Protein 3RM3 (pdb70)

Nearest PDB structures (foldseek):
  3rm3-assembly1_A  TM=1.004E+00  e=4.604E-57  Bacillus sp. H-257
  3rli-assembly1_A  TM=1.001E+00  e=4.626E-55  Bacillus sp. H-257
  4ke7-assembly1_A  TM=1.003E+00  e=3.614E-54  Bacillus sp. H-257
  4ke6-assembly1_A  TM=9.942E-01  e=9.817E-53  Bacillus sp. H-257
  4kea-assembly3_C  TM=9.946E-01  e=2.660E-52  Bacillus sp. H-257

CATH classification: 3.40.50.1820

Radius of gyration: 16.46 Å; Cα contacts (8 Å, |Δi|>4): 582; chains: 1; bounding box: 36×50×44 Å

Secondary structure (DSSP, 8-state):
---SSPPPTT---EEE--SSEEEEEE--TT--GGGTHHHHHHHHHTT-EEEEPPPTT-SS-HHHHHT--HHHHHHHHHHHHHHHHTT-SEEEEEEETHHHHHHHHHHHH-TT--EEEEES--S--HHHHHHS----SEEEPPPP--S-TTPPP---SEEEHHHHHHHHHHHHHHHHTGGG--S-EEEEEETT-SSS-TTHHHHHHHHS--SSEEEEEESS--S-GGGSTTHHHHHHHHHHHHHHH-

InterPro domains:
  IPR012354 Esterase/lipase [PIRSF01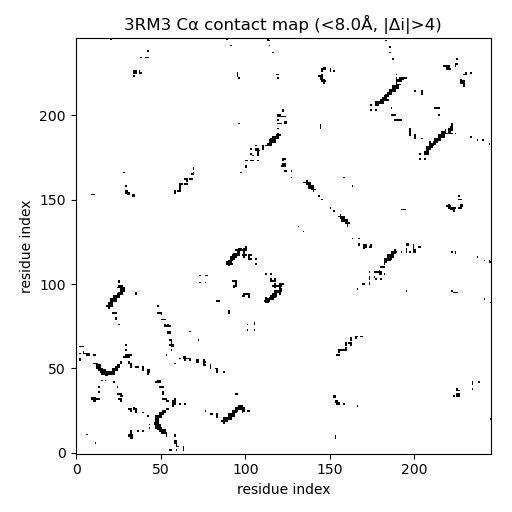7388] (7-248)
  IPR022742 Alpha/beta hydrolase domain-containing protein 17C-like [PF12146] (23-229)
  IPR029058 Alpha/Beta hydrolase fold [G3DSA:3.40.50.1820] (1-250)
  IPR029058 Alpha/Beta hydrolase fold [SSF53474] (18-248)
  IPR051044 Monoacylglycerol and Diacylglycerol Lipase [PTHR11614] (23-231)

Organism: Bacillus sp. (strain H-257) (NCBI:txid129908)

Sequence (246 aa):
MSEQYPVLSGAEPFYAENGPVGVLLVHGFTGTPHSSMRPLAEAYAKAGYTVCLPRLKGHGTHYEDMERRTTFHDWVASVEEEGYGWLKQRCQTIFVTGLSMGGTLTLYLAEHHPDICCGIVPINAAVDIPAIAAGMTGLPRYLDSIGSDLKNPDVKELLAYEKTPTASLLQLARLMAQTKAKLDRIVCPALIFVSDEDHVVPPGNADIIFQGISSTEEKEIVRLRNSYHVATLDYDQPMIIERSLEFFAKHA

B-factor: mean 15.84, std 8.85, range [5.53, 98.54]

Foldseek 3Di:
DAFPFDAAVQQAWDWDAFDQEEEEEEEDDQFGLNLCVVLQVLVVVVGHTYTYFGQFQHRGAQVRVLVDFVVSRLVRRVVSVVVSVVRHPAYEYEYAACSLLSSLVVLLVDVRHQEYEYALYALDDPVLVVVPPVDDQKAQDDPDQWLDPVDDGDGYRIHGNSHSVRSNVSSPVSLVRQQSHAHAYEYEFECAAPGHHRCRSVSNQVRYNYPHYDYDYDDFTYRSRCRYPCVVVSSVVVVVVSVVRD

Solvent-accessible surface area: 10745 Å² total; per-residue (Å²): 212,90,48,132,82,106,62,70,106,26,0,80,54,48,106,20,119,80,25,85,28,0,0,0,0,0,0,7,35,14,7,1,0,56,2,0,47,41,0,0,86,29,0,18,188,55,38,28,3,0,0,0,8,52,0,52,0,0,0,6,45,35,58,3,0,30,124,8,54,7,120,32,0,20,40,13,2,57,121,3,6,26,52,0,108,152,105,13,167,27,7,0,0,0,0,6,15,2,0,0,0,2,0,0,26,2,7,8,66,38,122,83,5,28,0,0,0,0,0,4,4,2,3,50,24,82,72,21,69,76,64,75,125,123,207,56,161,57,67,116,35,162,58,56,20,20,68,28,116,125,39,104,36,51,38,9,141,74,16,0,25,48,1,29,79,27,10,32,120,0,8,60,72,0,84,83,54,7,92,133,1,95,13,22,1,5,2,1,3,0,62,82,12,119,72,4,59,39,42,5,4,58,53,1,51,133,26,6,56,5,133,89,64,89,41,18,88,0,164,62,2,50,12,11,0,0,16,5,104,17,43,90,55,0,26,110,103,0,44,110,14,0,69,154,36,67

Structure (mmCIF, N/CA/C/O backbone):
data_3RM3
#
_entry.id   3RM3
#
_cell.length_a   38.150
_cell.length_b   71.210
_cell.length_c   43.660
_cell.angle_alpha   90.00
_cell.angle_beta   111.70
_cell.angle_gamma   90.00
#
_symmetry.space_group_name_H-M   'P 1 21 1'
#
loop_
_entity.id
_entity.type
_entity.pdbx_description
1 polymer 'Thermostable monoacylglycerol lipase'
2 non-polymer (4R)-2-METHYLPENTANE-2,4-DIOL
3 water water
#
loop_
_atom_site.group_PDB
_atom_site.id
_atom_site.type_symbol
_atom_site.label_atom_id
_atom_site.label_alt_id
_atom_site.label_comp_id
_atom_site.label_asym_id
_atom_site.label_entity_id
_atom_site.label_seq_id
_atom_site.pdbx_PDB_ins_code
_atom_site.Cartn_x
_atom_site.Cartn_y
_atom_site.Cartn_z
_atom_site.occupancy
_atom_site.B_iso_or_equiv
_atom_site.auth_seq_id
_atom_site.auth_comp_id
_atom_site.auth_asym_id
_atom_site.auth_atom_id
_atom_site.pdbx_PDB_model_num
ATOM 1 N N . MET A 1 21 ? -7.349 1.598 -8.790 1.00 34.25 1 MET A N 1
ATOM 2 C CA . MET A 1 21 ? -7.076 1.633 -7.358 1.00 37.38 1 MET A CA 1
ATOM 3 C C . MET A 1 21 ? -5.858 0.779 -7.017 1.00 35.95 1 MET A C 1
ATOM 4 O O . MET A 1 21 ? -5.145 1.052 -6.058 1.00 32.03 1 MET A O 1
ATOM 9 N N . SER A 1 22 ? -5.616 -0.254 -7.816 1.00 34.12 2 SER A N 1
ATOM 10 C CA . SER A 1 22 ? -4.489 -1.136 -7.574 1.00 32.43 2 SER A CA 1
ATOM 11 C C . SER A 1 22 ? -3.220 -0.593 -8.218 1.00 27.82 2 SER A C 1
ATOM 12 O O . SER A 1 22 ? -3.261 0.279 -9.082 1.00 26.98 2 SER A O 1
ATOM 15 N N . GLU A 1 23 ? -2.088 -1.118 -7.785 1.00 24.44 3 GLU A N 1
ATOM 16 C CA . GLU A 1 23 ? -0.814 -0.747 -8.371 1.00 21.17 3 GLU A CA 1
ATOM 17 C C . GLU A 1 23 ? -0.770 -1.154 -9.834 1.00 20.33 3 GLU A C 1
ATOM 18 O O . GLU A 1 23 ? -1.305 -2.198 -10.219 1.00 22.90 3 GLU A O 1
ATOM 24 N N . GLN A 1 24 ? -0.122 -0.327 -10.642 1.00 18.71 4 GLN A N 1
ATOM 25 C CA . GLN A 1 24 ? 0.006 -0.607 -12.061 1.00 18.91 4 GLN A CA 1
ATOM 26 C C . GLN A 1 24 ? 1.343 -1.258 -12.410 1.00 20.08 4 GLN A C 1
ATOM 27 O O . GLN A 1 24 ? 1.464 -1.899 -13.446 1.00 22.69 4 GLN A O 1
ATOM 33 N N . TYR A 1 25 ? 2.338 -1.109 -11.545 1.00 19.09 5 TYR A N 1
ATOM 34 C CA . TYR A 1 25 ? 3.656 -1.679 -11.813 1.00 17.68 5 TYR A CA 1
ATOM 35 C C . TYR A 1 25 ? 3.896 -2.939 -10.988 1.00 17.45 5 TYR A C 1
ATOM 36 O O . TYR A 1 25 ? 3.319 -3.095 -9.919 1.00 17.61 5 TYR A O 1
ATOM 45 N N . PRO A 1 26 ? 4.765 -3.834 -11.481 1.00 17.35 6 PRO A N 1
ATOM 46 C CA . PRO A 1 26 ? 5.078 -5.073 -10.761 1.00 17.23 6 PRO A CA 1
ATOM 47 C C . PRO A 1 26 ? 5.970 -4.837 -9.547 1.00 16.37 6 PRO A C 1
ATOM 48 O O . PRO A 1 26 ? 6.675 -3.832 -9.460 1.00 15.35 6 PRO A O 1
ATOM 52 N N . VAL A 1 27 ? 5.929 -5.771 -8.609 1.00 16.40 7 VAL A N 1
ATOM 53 C CA . VAL A 1 27 ? 6.806 -5.718 -7.452 1.00 15.44 7 VAL A CA 1
ATOM 54 C C . VAL A 1 27 ? 8.264 -5.930 -7.856 1.00 15.30 7 VAL A C 1
ATOM 55 O O . VAL A 1 27 ? 8.598 -6.894 -8.546 1.00 18.34 7 VAL A O 1
ATOM 59 N N . LEU A 1 28 ? 9.118 -5.013 -7.423 1.00 13.06 8 LEU A N 1
ATOM 60 C CA . LEU A 1 28 ? 10.551 -5.067 -7.681 1.00 14.54 8 LEU A CA 1
ATOM 61 C C . LEU A 1 28 ? 11.193 -6.269 -7.011 1.00 14.73 8 LEU A C 1
ATOM 62 O O . LEU A 1 28 ? 10.780 -6.679 -5.922 1.00 14.32 8 LEU A O 1
ATOM 67 N N . SER A 1 29 ? 12.224 -6.812 -7.644 1.00 17.60 9 SER A N 1
ATOM 68 C CA . SER A 1 29 ? 13.007 -7.858 -7.016 1.00 19.69 9 SER A CA 1
ATOM 69 C C . SER A 1 29 ? 13.587 -7.346 -5.700 1.00 18.61 9 SER A C 1
ATOM 70 O O . SER A 1 29 ? 14.200 -6.284 -5.655 1.00 19.86 9 SER A O 1
ATOM 73 N N . GLY A 1 30 ? 13.375 -8.102 -4.628 1.00 17.51 10 GLY A N 1
ATOM 74 C CA . GLY A 1 30 ? 13.852 -7.714 -3.312 1.00 17.58 10 GLY A CA 1
ATOM 75 C C . GLY A 1 30 ? 12.825 -6.998 -2.452 1.00 14.93 10 GLY A C 1
ATOM 76 O O . GLY A 1 30 ? 13.062 -6.788 -1.260 1.00 15.38 10 GLY A O 1
ATOM 77 N N . ALA A 1 31 ? 11.683 -6.639 -3.037 1.00 13.16 11 ALA A N 1
ATOM 78 C CA . ALA A 1 31 ? 10.659 -5.871 -2.334 1.00 12.03 11 ALA A CA 1
ATOM 79 C C . ALA A 1 31 ? 9.471 -6.721 -1.878 1.00 13.13 11 ALA A C 1
ATOM 80 O O . ALA A 1 31 ? 8.456 -6.192 -1.433 1.00 13.53 11 ALA A O 1
ATOM 82 N N . GLU A 1 32 ? 9.599 -8.037 -1.979 1.00 14.37 12 GLU A N 1
ATOM 83 C CA . GLU A 1 32 ? 8.503 -8.919 -1.622 1.00 15.38 12 GLU A CA 1
ATOM 84 C C . GLU A 1 32 ? 8.262 -8.899 -0.113 1.00 14.89 12 GLU A C 1
ATOM 85 O O . GLU A 1 32 ? 9.212 -8.815 0.671 1.00 15.70 12 GLU A O 1
ATOM 91 N N . PRO A 1 33 ? 6.990 -8.974 0.311 1.00 15.00 13 PRO A N 1
ATOM 92 C CA . PRO A 1 33 ? 6.738 -9.102 1.752 1.00 14.45 13 PRO A CA 1
ATOM 93 C C . PRO A 1 33 ? 7.234 -10.437 2.303 1.00 14.35 13 PRO A C 1
ATOM 94 O O . PRO A 1 33 ? 7.509 -11.355 1.534 1.00 16.47 13 PRO A O 1
ATOM 98 N N . PHE A 1 34 ? 7.325 -10.542 3.625 1.00 12.22 14 PHE A N 1
ATOM 99 C CA . PHE A 1 34 ? 7.815 -11.742 4.281 1.00 12.42 14 PHE A CA 1
ATOM 100 C C . PHE A 1 34 ? 6.859 -12.086 5.414 1.00 11.45 14 PHE A C 1
ATOM 101 O O . PHE A 1 34 ? 6.510 -11.220 6.225 1.00 12.90 14 PHE A O 1
ATOM 109 N N . TYR A 1 35 ? 6.447 -13.349 5.457 1.00 12.44 15 TYR A N 1
ATOM 110 C CA . TYR A 1 35 ? 5.578 -13.864 6.503 1.00 12.61 15 TYR A CA 1
ATOM 111 C C . TYR A 1 35 ? 6.213 -15.148 7.016 1.00 13.28 15 TYR A C 1
ATOM 112 O O . TYR A 1 35 ? 6.727 -15.952 6.218 1.00 16.64 15 TYR A O 1
ATOM 121 N N . ALA A 1 36 ? 6.154 -15.366 8.329 1.00 11.87 16 ALA A N 1
ATOM 122 C CA . ALA A 1 36 ? 6.587 -16.635 8.912 1.00 12.81 16 ALA A CA 1
ATOM 123 C C . ALA A 1 36 ? 5.668 -16.989 10.065 1.00 11.99 16 ALA A C 1
ATOM 124 O O . ALA A 1 36 ? 5.483 -16.196 10.985 1.00 12.95 16 ALA A O 1
ATOM 126 N N . GLU A 1 37 ? 5.097 -18.183 10.021 1.00 13.41 17 GLU A N 1
ATOM 127 C CA . GLU A 1 37 ? 4.272 -18.675 11.111 1.00 14.58 17 GLU A CA 1
ATOM 128 C C . GLU A 1 37 ? 5.094 -19.568 12.033 1.00 15.11 17 GLU A C 1
ATOM 129 O O . GLU A 1 37 ? 5.537 -20.648 11.650 1.00 18.24 17 GLU A O 1
ATOM 135 N N . ASN A 1 38 ? 5.291 -19.110 13.259 1.00 12.70 18 ASN A N 1
ATOM 136 C CA . ASN A 1 38 ? 6.047 -19.848 14.249 1.00 12.81 18 ASN A CA 1
ATOM 137 C C . ASN A 1 38 ? 5.238 -19.916 15.538 1.00 13.49 18 ASN A C 1
ATOM 138 O O . ASN A 1 38 ? 4.145 -20.471 15.535 1.00 15.15 18 ASN A O 1
ATOM 143 N N . GLY A 1 39 ? 5.743 -19.333 16.620 1.00 12.39 19 GLY A N 1
ATOM 144 C CA . GLY A 1 39 ? 5.069 -19.412 17.904 1.00 12.48 19 GLY A CA 1
ATOM 145 C C . GLY A 1 39 ? 3.980 -18.366 18.115 1.00 11.51 19 GLY A C 1
ATOM 146 O O . GLY A 1 39 ? 3.647 -17.567 17.221 1.00 11.86 19 GLY A O 1
ATOM 147 N N . PRO A 1 40 ? 3.425 -18.332 19.330 1.00 11.86 20 PRO A N 1
ATOM 148 C CA . PRO A 1 40 ? 2.258 -17.485 19.610 1.00 11.25 20 PRO A CA 1
ATOM 149 C C . PRO A 1 40 ? 2.591 -16.022 19.875 1.00 11.27 20 PRO A C 1
ATOM 150 O O . PRO A 1 40 ? 1.681 -15.242 20.154 1.00 12.70 20 PRO A O 1
ATOM 154 N N . VAL A 1 41 ? 3.868 -15.657 19.811 1.00 10.41 21 VAL A N 1
ATOM 155 C CA . VAL A 1 41 ? 4.264 -14.251 19.939 1.00 9.44 21 VAL A CA 1
ATOM 156 C C . VAL A 1 41 ? 4.664 -13.752 18.567 1.00 9.03 21 VAL A C 1
ATOM 157 O O . VAL A 1 41 ? 5.488 -14.367 17.887 1.00 10.99 21 VAL A O 1
ATOM 161 N N . GLY A 1 42 ? 4.042 -12.656 18.152 1.00 9.44 22 GLY A N 1
ATOM 162 C CA . GLY A 1 42 ? 4.243 -12.144 16.814 1.00 9.62 22 GLY A CA 1
ATOM 163 C C . GLY A 1 42 ? 4.905 -10.784 16.788 1.00 7.87 22 GLY A C 1
ATOM 164 O O . GLY A 1 42 ? 4.790 -10.003 17.734 1.00 9.39 22 GLY A O 1
ATOM 165 N N . VAL A 1 43 ? 5.596 -10.517 15.687 1.00 8.27 23 VAL A N 1
ATOM 166 C CA . VAL A 1 43 ? 6.217 -9.219 15.462 1.00 7.06 23 VAL A CA 1
ATOM 167 C C . VAL A 1 43 ? 5.806 -8.707 14.081 1.00 6.96 23 VAL A C 1
ATOM 168 O O . VAL A 1 43 ? 5.969 -9.398 13.073 1.00 7.88 23 VAL A O 1
ATOM 172 N N . LEU A 1 44 ? 5.274 -7.490 14.058 1.00 6.96 24 LEU A N 1
ATOM 173 C CA . LEU A 1 44 ? 4.967 -6.760 12.821 1.00 7.02 24 LEU A CA 1
ATOM 174 C C . LEU A 1 44 ? 6.099 -5.789 12.540 1.00 6.77 24 LEU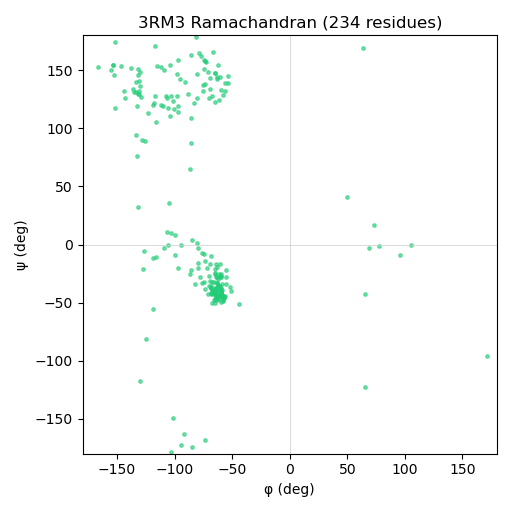 A C 1
ATOM 175 O O . LEU A 1 44 ? 6.469 -5.007 13.430 1.00 7.35 24 LEU A O 1
ATOM 180 N N . LEU A 1 45 ? 6.657 -5.835 11.331 1.00 6.40 25 LEU A N 1
ATOM 181 C CA . LEU A 1 45 ? 7.777 -4.972 10.959 1.00 6.79 25 LEU A CA 1
ATOM 182 C C . LEU A 1 45 ? 7.345 -4.055 9.829 1.00 6.37 25 LEU A C 1
ATOM 183 O O . LEU A 1 45 ? 6.836 -4.529 8.806 1.00 7.95 25 LEU A O 1
ATOM 188 N N . VAL A 1 46 ? 7.562 -2.758 10.012 1.00 6.34 26 VAL A N 1
ATOM 189 C CA . VAL A 1 46 ? 7.079 -1.774 9.062 1.00 7.27 26 VAL A CA 1
ATOM 190 C C . VAL A 1 46 ? 8.235 -1.005 8.431 1.00 6.05 26 VAL A C 1
ATOM 191 O O . VAL A 1 46 ? 9.015 -0.366 9.128 1.00 6.55 26 VAL A O 1
ATOM 195 N N . HIS A 1 47 ? 8.329 -1.051 7.106 1.00 6.55 27 HIS A N 1
ATOM 196 C CA . HIS A 1 47 ? 9.367 -0.302 6.392 1.00 6.76 27 HIS A CA 1
ATOM 197 C C . HIS A 1 47 ? 8.970 1.161 6.202 1.00 7.10 27 HIS A C 1
ATOM 198 O O . HIS A 1 47 ? 7.885 1.582 6.607 1.00 8.35 27 HIS A O 1
ATOM 205 N N . GLY A 1 48 ? 9.869 1.925 5.592 1.00 8.21 28 GLY A N 1
ATOM 206 C CA . GLY A 1 48 ? 9.696 3.363 5.489 1.00 9.20 28 GLY A CA 1
ATOM 207 C C . GLY A 1 48 ? 9.238 3.895 4.133 1.00 8.12 28 GLY A C 1
ATOM 208 O O . GLY A 1 48 ? 8.976 3.137 3.180 1.00 8.55 28 GLY A O 1
ATOM 209 N N . PHE A 1 49 ? 9.125 5.221 4.077 1.00 8.29 29 PHE A N 1
ATOM 210 C CA . PHE A 1 49 ? 8.567 5.988 2.965 1.00 8.37 29 PHE A CA 1
ATOM 211 C C . PHE A 1 49 ? 9.514 5.933 1.778 1.00 8.27 29 PHE A C 1
ATOM 212 O O . PHE A 1 49 ? 10.696 6.284 1.910 1.00 9.24 29 PHE A O 1
ATOM 220 N N . THR A 1 50 ? 8.971 5.523 0.635 1.00 8.08 30 THR A N 1
ATOM 221 C CA . THR A 1 50 ? 9.697 5.196 -0.603 1.00 8.66 30 THR A CA 1
ATOM 222 C C . THR A 1 50 ? 10.555 3.938 -0.523 1.00 8.50 30 THR A C 1
ATOM 223 O O . THR A 1 50 ? 11.151 3.569 -1.529 1.00 9.04 30 THR A O 1
ATOM 227 N N . GLY A 1 51 ? 10.617 3.305 0.653 1.00 8.22 31 GLY A N 1
ATOM 228 C CA . GLY A 1 51 ? 11.401 2.095 0.847 1.00 8.39 31 GLY A CA 1
ATOM 229 C C . GLY A 1 51 ? 10.583 0.853 0.597 1.00 7.59 31 GLY A C 1
ATOM 230 O O . GLY A 1 51 ? 9.498 0.906 0.012 1.00 8.64 31 GLY A O 1
ATOM 231 N N . THR A 1 52 ? 11.099 -0.270 1.076 1.00 7.80 32 THR A N 1
ATOM 232 C CA . THR A 1 52 ? 10.502 -1.564 0.793 1.00 8.03 32 THR A CA 1
ATOM 233 C C . THR A 1 52 ? 10.812 -2.518 1.945 1.00 7.53 32 THR A C 1
ATOM 234 O O . THR A 1 52 ? 11.609 -2.194 2.817 1.00 7.46 32 THR A O 1
ATOM 238 N N . PRO A 1 53 ? 10.232 -3.728 1.908 1.00 8.07 33 PRO A N 1
ATOM 239 C CA . PRO A 1 53 ? 10.573 -4.710 2.942 1.00 7.64 33 PRO A CA 1
ATOM 240 C C . PRO A 1 53 ? 12.064 -5.008 3.066 1.00 8.24 33 PRO A C 1
ATOM 241 O O . PRO A 1 53 ? 12.498 -5.467 4.120 1.00 8.82 33 PRO A O 1
ATOM 245 N N . HIS A 1 54 ? 12.836 -4.752 2.018 1.00 8.20 34 HIS A N 1
ATOM 246 C CA . HIS A 1 54 ? 14.266 -4.983 2.072 1.00 9.36 34 HIS A CA 1
ATOM 247 C C . HIS A 1 54 ? 14.918 -4.357 3.315 1.00 9.20 34 HIS A C 1
ATOM 248 O O . HIS A 1 54 ? 15.822 -4.945 3.920 1.00 9.98 34 HIS A O 1
ATOM 255 N N A SER A 1 55 ? 14.482 -3.166 3.699 0.50 8.67 35 SER A N 1
ATOM 256 N N B SER A 1 55 ? 14.456 -3.158 3.670 0.50 8.47 35 SER A N 1
ATOM 257 C CA A SER A 1 55 ? 15.132 -2.500 4.819 0.50 9.48 35 SER A CA 1
ATOM 258 C CA B SER A 1 55 ? 14.986 -2.428 4.817 0.50 8.87 35 SER A CA 1
ATOM 259 C C A SER A 1 55 ? 14.849 -3.142 6.177 0.50 7.74 35 SER A C 1
ATOM 260 C C B SER A 1 55 ? 14.894 -3.215 6.118 0.50 7.54 35 SER A C 1
ATOM 261 O O A SER A 1 55 ? 15.552 -2.849 7.139 0.50 8.52 35 SER A O 1
ATOM 262 O O B SER A 1 55 ? 15.774 -3.110 6.968 0.50 8.21 35 SER A O 1
ATOM 267 N N . MET A 1 56 ? 13.822 -3.986 6.258 1.00 7.87 36 MET A N 1
ATOM 268 C CA . MET A 1 56 ? 13.494 -4.668 7.508 1.00 7.96 36 MET A CA 1
ATOM 269 C C . MET A 1 56 ? 13.770 -6.169 7.456 1.00 7.61 36 MET A C 1
ATOM 270 O O . MET A 1 56 ? 13.663 -6.853 8.477 1.00 8.41 36 MET A O 1
ATOM 275 N N . ARG A 1 57 ? 14.130 -6.688 6.286 1.00 8.22 37 ARG A N 1
ATOM 276 C CA . ARG A 1 57 ? 14.212 -8.122 6.102 1.00 9.46 37 ARG A CA 1
ATOM 277 C C . ARG A 1 57 ? 15.211 -8.800 7.043 1.00 8.91 37 ARG A C 1
ATOM 278 O O . ARG A 1 57 ? 14.924 -9.876 7.551 1.00 9.32 37 ARG A O 1
ATOM 286 N N . PRO A 1 58 ? 16.401 -8.209 7.277 1.00 9.61 38 PRO A N 1
ATOM 287 C CA . PRO A 1 58 ? 17.322 -8.917 8.183 1.00 10.56 38 PRO A CA 1
ATOM 288 C C . PRO A 1 58 ? 16.765 -9.067 9.601 1.00 8.71 38 PRO A C 1
ATOM 289 O O . PRO A 1 58 ? 17.001 -10.078 10.266 1.00 9.66 38 PRO A O 1
ATOM 293 N N . LEU A 1 59 ? 16.023 -8.066 10.061 1.00 8.42 39 LEU A N 1
ATOM 294 C CA . LEU A 1 59 ? 15.367 -8.168 11.361 1.00 8.30 39 LEU A CA 1
ATOM 295 C C . LEU A 1 59 ? 14.301 -9.249 11.335 1.00 7.84 39 LEU A C 1
ATOM 296 O O . LEU A 1 59 ? 14.228 -10.074 12.237 1.00 8.07 39 LEU A O 1
ATOM 301 N N . ALA A 1 60 ? 13.462 -9.220 10.301 1.00 7.86 40 ALA A N 1
ATOM 302 C CA . ALA A 1 60 ? 12.384 -10.186 10.186 1.00 8.75 40 ALA A CA 1
ATOM 303 C C . ALA A 1 60 ? 12.915 -11.615 10.202 1.00 8.09 40 ALA A C 1
ATOM 304 O O . ALA A 1 60 ? 12.369 -12.496 10.870 1.00 9.08 40 ALA A O 1
ATOM 306 N N . GLU A 1 61 ? 13.978 -11.858 9.438 1.00 8.79 41 GLU A N 1
ATOM 307 C CA . GLU A 1 61 ? 14.549 -13.196 9.367 1.00 9.48 41 GLU A CA 1
ATOM 308 C C . GLU A 1 61 ? 15.147 -13.617 10.701 1.00 8.96 41 GLU A C 1
ATOM 309 O O . GLU A 1 61 ? 15.014 -14.768 11.118 1.00 9.83 41 GLU A O 1
ATOM 315 N N . ALA A 1 62 ? 15.795 -12.689 11.394 1.00 8.63 42 ALA A N 1
ATOM 316 C CA . ALA A 1 62 ? 16.370 -13.006 12.698 1.00 8.81 42 ALA A CA 1
ATOM 317 C C . ALA A 1 62 ? 15.269 -13.332 13.708 1.00 8.42 42 ALA A C 1
ATOM 318 O O . ALA A 1 62 ? 15.397 -14.267 14.502 1.00 9.21 42 ALA A O 1
ATOM 320 N N . TYR A 1 63 ? 14.175 -12.565 13.687 1.00 8.35 43 TYR A N 1
ATOM 321 C CA . TYR A 1 63 ? 13.108 -12.808 14.649 1.00 8.01 43 TYR A CA 1
ATOM 322 C C . TYR A 1 63 ? 12.407 -14.139 14.365 1.00 7.88 43 TYR A C 1
ATOM 323 O O . TYR A 1 63 ? 12.071 -14.864 15.295 1.00 8.74 43 TYR A O 1
ATOM 332 N N . ALA A 1 64 ? 12.226 -14.474 13.087 1.00 8.01 44 ALA A N 1
ATOM 333 C CA . ALA A 1 64 ? 11.644 -15.764 12.731 1.00 8.87 44 ALA A CA 1
ATOM 334 C C . ALA A 1 64 ? 12.535 -16.917 13.192 1.00 9.28 44 ALA A C 1
ATOM 335 O O . ALA A 1 64 ? 12.059 -17.916 13.729 1.00 10.07 44 ALA A O 1
ATOM 337 N N . LYS A 1 65 ? 13.838 -16.772 12.983 1.00 9.12 45 LYS A N 1
ATOM 338 C CA . LYS A 1 65 ? 14.783 -17.800 13.403 1.00 10.57 45 LYS A CA 1
ATOM 339 C C . LYS A 1 65 ? 14.789 -17.983 14.921 1.00 10.02 45 LYS A C 1
ATOM 340 O O . LYS A 1 65 ? 15.103 -19.069 15.413 1.00 11.01 45 LYS A O 1
ATOM 346 N N . ALA A 1 66 ? 14.453 -16.915 15.647 1.00 9.33 46 ALA A N 1
ATOM 347 C CA . ALA A 1 66 ? 14.340 -16.940 17.097 1.00 9.08 46 ALA A CA 1
ATOM 348 C C . ALA A 1 66 ? 13.014 -17.533 17.588 1.00 9.45 46 ALA A C 1
ATOM 349 O O . ALA A 1 66 ? 12.820 -17.673 18.797 1.00 11.16 46 ALA A O 1
ATOM 351 N N . GLY A 1 67 ? 12.116 -17.892 16.669 1.00 9.27 47 GLY A N 1
ATOM 352 C CA . GLY A 1 67 ? 10.866 -18.548 17.043 1.00 9.52 47 GLY A CA 1
ATOM 353 C C . GLY A 1 67 ? 9.620 -17.679 16.981 1.00 9.38 47 GLY A C 1
ATOM 354 O O . GLY A 1 67 ? 8.524 -18.165 17.289 1.00 10.14 47 GLY A O 1
ATOM 355 N N . TYR A 1 68 ? 9.770 -16.407 16.608 1.00 8.93 48 TYR A N 1
ATOM 356 C CA . TYR A 1 68 ? 8.620 -15.508 16.534 1.00 9.20 48 TYR A CA 1
ATOM 357 C C . TYR A 1 68 ? 7.849 -15.701 15.244 1.00 8.69 48 TYR A C 1
ATOM 358 O O . TYR A 1 68 ? 8.426 -15.973 14.195 1.00 9.91 48 TYR A O 1
ATOM 367 N N . THR A 1 69 ? 6.536 -15.526 15.321 1.00 9.30 49 THR A N 1
ATOM 368 C CA . THR A 1 69 ? 5.742 -15.347 14.118 1.00 9.38 49 THR A CA 1
ATOM 369 C C . THR A 1 69 ? 6.003 -13.923 13.630 1.00 8.77 49 THR A C 1
ATOM 370 O O . THR A 1 69 ? 6.088 -12.992 14.433 1.00 10.30 49 THR A O 1
ATOM 374 N N . VAL A 1 70 ? 6.172 -13.752 12.324 1.00 9.41 50 VAL A N 1
ATOM 375 C CA . VAL A 1 70 ? 6.610 -12.469 11.786 1.00 9.53 50 VAL A CA 1
ATOM 376 C C . VAL A 1 70 ? 5.765 -12.061 10.588 1.00 8.05 50 VAL A C 1
ATOM 377 O O . VAL A 1 70 ? 5.420 -12.883 9.738 1.00 9.57 50 VAL A O 1
ATOM 381 N N . CYS A 1 71 ? 5.446 -10.782 10.515 1.00 8.42 51 CYS A N 1
ATOM 382 C CA . CYS A 1 71 ? 4.750 -10.216 9.367 1.00 8.21 51 CYS A CA 1
ATOM 383 C C . CYS A 1 71 ? 5.477 -8.945 8.965 1.00 7.99 51 CYS A C 1
ATOM 384 O O . CYS A 1 71 ? 5.564 -7.996 9.751 1.00 7.80 51 CYS A O 1
ATOM 387 N N . LEU A 1 72 ?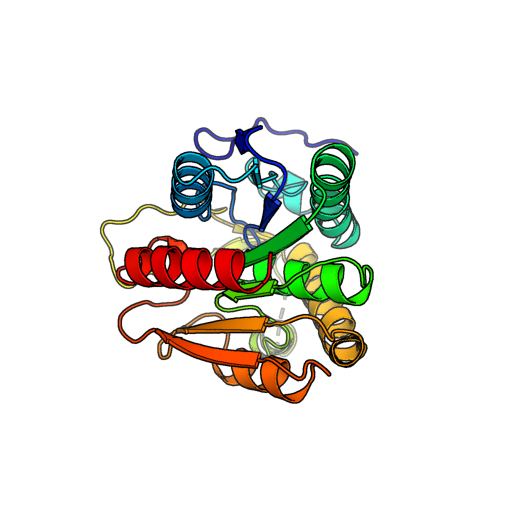 5.973 -8.948 7.732 1.00 8.34 52 LEU A N 1
ATOM 388 C CA . LEU A 1 72 ? 6.676 -7.822 7.152 1.00 8.36 52 LEU A CA 1
ATOM 389 C C . LEU A 1 72 ? 5.974 -7.481 5.844 1.00 8.92 52 LEU A C 1
ATOM 390 O O . LEU A 1 72 ? 6.311 -8.004 4.779 1.00 9.59 52 LEU A O 1
ATOM 395 N N . PRO A 1 73 ? 4.959 -6.617 5.920 1.00 9.21 53 PRO A N 1
ATOM 396 C CA . PRO A 1 73 ? 4.176 -6.314 4.718 1.00 10.73 53 PRO A CA 1
ATOM 397 C C . PRO A 1 73 ? 4.887 -5.358 3.778 1.00 9.28 53 PRO A C 1
ATOM 398 O O . PRO A 1 73 ? 5.818 -4.661 4.161 1.00 9.16 53 PRO A O 1
ATOM 402 N N . ARG A 1 74 ? 4.421 -5.325 2.539 1.00 9.92 54 ARG A N 1
ATOM 403 C CA . ARG A 1 74 ? 4.838 -4.303 1.586 1.00 9.85 54 ARG A CA 1
ATOM 404 C C . ARG A 1 74 ? 3.766 -3.205 1.600 1.00 9.62 54 ARG A C 1
ATOM 405 O O . ARG A 1 74 ? 2.597 -3.478 1.340 1.00 11.78 54 ARG A O 1
ATOM 413 N N . LEU A 1 75 ? 4.138 -1.979 1.956 1.00 9.10 55 LEU A N 1
ATOM 414 C CA . LEU A 1 75 ? 3.157 -0.886 1.990 1.00 9.63 55 LEU A CA 1
ATOM 415 C C . LEU A 1 75 ? 2.591 -0.621 0.602 1.00 9.55 55 LEU A C 1
ATOM 416 O O . LEU A 1 75 ? 3.310 -0.680 -0.397 1.00 9.50 55 LEU A O 1
ATOM 421 N N . LYS A 1 76 ? 1.299 -0.310 0.534 1.00 10.77 56 LYS A N 1
ATOM 422 C CA . LYS A 1 76 ? 0.691 -0.007 -0.752 1.00 11.48 56 LYS A CA 1
ATOM 423 C C . LYS A 1 76 ? 1.476 1.080 -1.465 1.00 11.07 56 LYS A C 1
ATOM 424 O O . LYS A 1 76 ? 1.898 2.065 -0.853 1.00 11.37 56 LYS A O 1
ATOM 430 N N . GLY A 1 77 ? 1.654 0.912 -2.770 1.00 10.43 57 GLY A N 1
ATOM 431 C CA . GLY A 1 77 ? 2.366 1.903 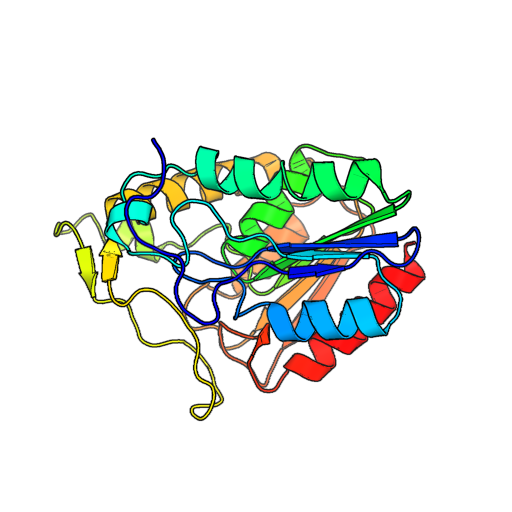-3.546 1.00 11.29 57 GLY A CA 1
ATOM 432 C C . GLY A 1 77 ? 3.875 1.867 -3.418 1.00 9.73 57 GLY A C 1
ATOM 433 O O . GLY A 1 77 ? 4.551 2.670 -4.069 1.00 10.36 57 GLY A O 1
ATOM 434 N N . HIS A 1 78 ? 4.392 0.956 -2.594 1.00 9.18 58 HIS A N 1
ATOM 435 C CA . HIS A 1 78 ? 5.818 0.840 -2.356 1.00 8.52 58 HIS A CA 1
ATOM 436 C C . HIS A 1 78 ? 6.361 -0.431 -2.997 1.00 9.23 58 HIS A C 1
ATOM 437 O O . HIS A 1 78 ? 5.655 -1.427 -3.130 1.00 9.99 58 HIS A O 1
ATOM 444 N N . GLY A 1 79 ? 7.624 -0.401 -3.401 1.00 10.01 59 GLY A N 1
ATOM 445 C CA . GLY A 1 79 ? 8.222 -1.570 -4.015 1.00 10.59 59 GLY A CA 1
ATOM 446 C C . GLY A 1 79 ? 7.747 -1.868 -5.427 1.00 10.03 59 GLY A C 1
ATOM 447 O O . GLY A 1 79 ? 7.946 -2.987 -5.903 1.00 11.60 59 GLY A O 1
ATOM 448 N N . THR A 1 80 ? 7.128 -0.889 -6.086 1.00 11.02 60 THR A N 1
ATOM 449 C CA . THR A 1 80 ? 6.678 -1.038 -7.470 1.00 11.80 60 THR A CA 1
ATOM 450 C C . THR A 1 80 ? 7.275 0.092 -8.299 1.00 11.84 60 THR A C 1
ATOM 451 O O . THR A 1 80 ? 8.305 -0.102 -8.945 1.00 13.05 60 THR A O 1
ATOM 455 N N . HIS A 1 81 ? 6.656 1.269 -8.254 1.00 11.29 61 HIS A N 1
ATOM 456 C CA . HIS A 1 81 ? 7.156 2.442 -8.964 1.00 11.21 61 HIS A CA 1
ATOM 457 C C . HIS A 1 81 ? 6.629 3.678 -8.256 1.00 10.17 61 HIS A C 1
ATOM 458 O O . HIS A 1 81 ? 5.524 3.662 -7.714 1.00 11.11 61 HIS A O 1
ATOM 465 N N . TYR A 1 82 ? 7.385 4.768 -8.306 1.00 10.80 62 TYR A N 1
ATOM 466 C CA . TYR A 1 82 ? 6.921 5.987 -7.664 1.00 11.23 62 TYR A CA 1
ATOM 467 C C . TYR A 1 82 ? 5.592 6.514 -8.208 1.00 10.71 62 TYR A C 1
ATOM 468 O O . TYR A 1 82 ? 4.877 7.205 -7.488 1.00 11.93 62 TYR A O 1
ATOM 477 N N . GLU A 1 83 ? 5.248 6.199 -9.462 1.00 11.86 63 GLU A N 1
ATOM 478 C CA . GLU A 1 83 ? 3.930 6.584 -9.969 1.00 12.98 63 GLU A CA 1
ATOM 479 C C . GLU A 1 83 ? 2.791 5.875 -9.246 1.00 13.36 63 GLU A C 1
ATOM 480 O O . GLU A 1 83 ? 1.706 6.432 -9.110 1.00 14.91 63 GLU A O 1
ATOM 486 N N . ASP A 1 84 ? 3.020 4.641 -8.805 1.00 12.73 64 ASP A N 1
ATOM 487 C CA . ASP A 1 84 ? 2.036 3.965 -7.965 1.00 12.73 64 ASP A CA 1
ATOM 488 C C . ASP A 1 84 ? 1.963 4.651 -6.610 1.00 11.97 64 ASP A C 1
ATOM 489 O O . ASP A 1 84 ? 0.881 4.867 -6.077 1.00 13.85 64 ASP A O 1
ATOM 494 N N . MET A 1 85 ? 3.119 5.010 -6.057 1.00 11.66 65 MET A N 1
ATOM 495 C CA . MET A 1 85 ? 3.148 5.655 -4.752 1.00 11.17 65 MET A CA 1
ATOM 496 C C . MET A 1 85 ? 2.353 6.950 -4.804 1.00 11.40 65 MET A C 1
ATOM 497 O O . MET A 1 85 ? 1.611 7.278 -3.885 1.00 12.91 65 MET A O 1
ATOM 502 N N . GLU A 1 86 ? 2.507 7.688 -5.896 1.00 13.29 66 GLU A N 1
ATOM 503 C CA . GLU A 1 86 ? 1.838 8.976 -6.035 1.00 14.89 66 GLU A CA 1
ATOM 504 C C . GLU A 1 86 ? 0.323 8.858 -5.952 1.00 16.39 66 GLU A C 1
ATOM 505 O O . GLU A 1 86 ? -0.345 9.796 -5.534 1.00 20.60 66 GLU A O 1
ATOM 511 N N . ARG A 1 87 ? -0.201 7.695 -6.340 1.00 17.03 67 ARG A N 1
ATOM 512 C CA A ARG A 1 87 ? -1.640 7.454 -6.339 0.57 18.74 67 ARG A CA 1
ATOM 513 C CA B ARG A 1 87 ? -1.638 7.435 -6.337 0.43 18.75 67 ARG A CA 1
ATOM 514 C C . ARG A 1 87 ? -2.164 7.030 -4.960 1.00 18.63 67 ARG A C 1
ATOM 515 O O . ARG A 1 87 ? -3.364 6.922 -4.762 1.00 21.78 67 ARG A O 1
ATOM 530 N N . THR A 1 88 ? -1.269 6.821 -3.999 1.00 16.26 68 THR A N 1
ATOM 531 C CA . THR A 1 88 ? -1.667 6.385 -2.658 1.00 16.73 68 THR A CA 1
ATOM 532 C C . THR A 1 88 ? -1.768 7.545 -1.674 1.00 17.52 68 THR A C 1
ATOM 533 O O . THR A 1 88 ? -1.191 8.613 -1.888 1.00 19.33 68 THR A O 1
ATOM 537 N N . THR A 1 89 ? -2.524 7.329 -0.604 1.00 15.72 69 THR A N 1
ATOM 538 C CA . THR A 1 89 ? -2.619 8.293 0.489 1.00 14.76 69 THR A CA 1
ATOM 539 C C . THR A 1 89 ? -2.071 7.630 1.736 1.00 13.23 69 THR A C 1
ATOM 540 O O . THR A 1 89 ? -1.838 6.414 1.753 1.00 12.71 69 THR A O 1
ATOM 544 N N . PHE A 1 90 ? -1.904 8.403 2.801 1.00 11.84 70 PHE A N 1
ATOM 545 C CA . PHE A 1 90 ? -1.409 7.781 4.018 1.00 10.78 70 PHE A CA 1
ATOM 546 C C . PHE A 1 90 ? -2.396 6.759 4.569 1.00 10.80 70 PHE A C 1
ATOM 547 O O . PHE A 1 90 ? -1.992 5.825 5.252 1.00 10.92 70 PHE A O 1
ATOM 555 N N . HIS A 1 91 ? -3.679 6.914 4.247 1.00 11.68 71 HIS A N 1
ATOM 556 C CA . HIS A 1 91 ? -4.659 5.918 4.658 1.00 12.09 71 HIS A CA 1
ATOM 557 C C . HIS A 1 91 ? -4.379 4.567 4.029 1.00 10.91 71 HIS A C 1
ATOM 558 O O . HIS A 1 91 ? -4.679 3.541 4.630 1.00 11.33 71 HIS A O 1
ATOM 565 N N . ASP A 1 92 ? -3.845 4.560 2.810 1.00 11.10 72 ASP A N 1
ATOM 566 C CA . ASP A 1 92 ? -3.429 3.302 2.187 1.00 11.26 72 ASP A CA 1
ATOM 567 C C . ASP A 1 92 ? -2.275 2.639 2.934 1.00 10.16 72 ASP A C 1
ATOM 568 O O . ASP A 1 92 ? -2.254 1.414 3.111 1.00 11.39 72 ASP A O 1
ATOM 573 N N . TRP A 1 93 ? -1.300 3.442 3.352 1.00 10.34 73 TRP A N 1
ATOM 574 C CA . TRP A 1 93 ? -0.150 2.899 4.075 1.00 9.20 73 TRP A CA 1
ATOM 575 C C . TRP A 1 93 ? -0.606 2.364 5.440 1.00 9.35 73 TRP A C 1
ATOM 576 O O . TRP A 1 93 ? -0.176 1.290 5.871 1.00 10.15 73 TRP A O 1
ATOM 587 N N . VAL A 1 94 ? -1.493 3.105 6.102 1.00 10.03 74 VAL A N 1
ATOM 588 C CA . VAL A 1 94 ? -2.080 2.635 7.347 1.00 9.79 74 VAL A CA 1
ATOM 589 C C . VAL A 1 94 ? -2.818 1.313 7.118 1.00 9.88 74 VAL A C 1
ATOM 590 O O . VAL A 1 94 ? -2.674 0.386 7.905 1.00 11.02 74 VAL A O 1
ATOM 594 N N . ALA A 1 95 ? -3.596 1.218 6.037 1.00 10.00 75 ALA A N 1
ATOM 595 C CA . ALA A 1 95 ? -4.312 -0.023 5.756 1.00 10.86 75 ALA A CA 1
ATOM 596 C C . ALA A 1 95 ? -3.369 -1.221 5.607 1.00 9.94 75 ALA A C 1
ATOM 597 O O . ALA A 1 95 ? -3.672 -2.318 6.081 1.00 11.33 75 ALA A O 1
ATOM 599 N N . SER A 1 96 ? -2.213 -1.026 4.964 1.00 9.93 76 SER A N 1
ATOM 600 C CA . SER A 1 96 ? -1.256 -2.125 4.845 1.00 10.45 76 SER A CA 1
ATOM 601 C C . SER A 1 96 ? -0.805 -2.622 6.216 1.00 9.72 76 SER A C 1
ATOM 602 O O . SER A 1 96 ? -0.633 -3.831 6.432 1.00 10.88 76 SER A O 1
ATOM 605 N N . VAL A 1 97 ? -0.561 -1.678 7.121 1.00 9.22 77 VAL A N 1
ATOM 606 C CA . VAL A 1 97 ? -0.127 -2.006 8.473 1.00 9.46 77 VAL A CA 1
ATOM 607 C C . VAL A 1 97 ? -1.257 -2.630 9.290 1.00 10.05 77 VAL A C 1
ATOM 608 O O . VAL A 1 97 ? -1.035 -3.618 9.989 1.00 10.37 77 VAL A O 1
ATOM 612 N N . GLU A 1 98 ? -2.467 -2.075 9.178 1.00 10.26 78 GLU A N 1
ATOM 613 C CA . GLU A 1 98 ? -3.623 -2.657 9.855 1.00 11.39 78 GLU A CA 1
ATOM 614 C C . GLU A 1 98 ? -3.864 -4.088 9.371 1.00 11.13 78 GLU A C 1
ATOM 615 O O . GLU A 1 98 ? -4.213 -4.973 10.155 1.00 12.19 78 GLU A O 1
ATOM 621 N N . GLU A 1 99 ? -3.683 -4.317 8.079 1.00 12.12 79 GLU A N 1
ATOM 622 C CA A GLU A 1 99 ? -3.870 -5.650 7.544 0.48 12.24 79 GLU A CA 1
ATOM 623 C CA B GLU A 1 99 ? -3.845 -5.653 7.514 0.52 12.70 79 GLU A CA 1
ATOM 624 C C . GLU A 1 99 ? -2.823 -6.626 8.092 1.00 11.71 79 GLU A C 1
ATOM 625 O O . GLU A 1 99 ? -3.156 -7.758 8.436 1.00 12.76 79 GLU A O 1
ATOM 636 N N . GLY A 1 100 ? -1.569 -6.187 8.199 1.00 10.77 80 GLY A N 1
ATOM 637 C CA . GLY A 1 100 ? -0.550 -7.044 8.779 1.00 11.84 80 GLY A CA 1
ATOM 638 C C . GLY A 1 100 ? -0.803 -7.306 10.257 1.00 10.63 80 GLY A C 1
ATOM 639 O O . GLY A 1 100 ? -0.624 -8.430 10.735 1.00 11.03 80 GLY A O 1
ATOM 640 N N . TYR A 1 101 ? -1.244 -6.274 10.978 1.00 10.83 81 TYR A N 1
ATOM 641 C CA . TYR A 1 101 ? -1.653 -6.434 12.371 1.00 11.42 81 TYR A CA 1
ATOM 642 C C . TYR A 1 101 ? -2.781 -7.480 12.501 1.00 11.03 81 TYR A C 1
ATOM 643 O O . TYR A 1 101 ? -2.742 -8.362 13.368 1.00 11.98 81 TYR A O 1
ATOM 652 N N . GLY A 1 102 ? -3.764 -7.408 11.611 1.00 11.59 82 GLY A N 1
ATOM 653 C CA . GLY A 1 102 ? -4.867 -8.353 11.619 1.00 13.24 82 GLY A CA 1
ATOM 654 C C . GLY A 1 102 ? -4.400 -9.768 11.327 1.00 12.82 82 GLY A C 1
ATOM 655 O O . GLY A 1 102 ? -4.886 -10.734 11.919 1.00 14.60 82 GLY A O 1
ATOM 656 N N . TRP A 1 103 ? -3.450 -9.900 10.408 1.00 13.07 83 TRP A N 1
ATOM 657 C CA . TRP A 1 103 ? -2.857 -11.196 10.109 1.00 12.66 83 TRP A CA 1
ATOM 658 C C . TRP A 1 103 ? -2.251 -11.811 11.375 1.00 12.29 83 TRP A C 1
ATOM 659 O O . TRP A 1 103 ? -2.446 -12.991 11.682 1.00 13.91 83 TRP A O 1
ATOM 670 N N . LEU A 1 104 ? -1.522 -10.996 12.127 1.00 11.15 84 LEU A N 1
ATOM 671 C CA . LEU A 1 104 ? -0.947 -11.476 13.368 1.00 11.70 84 LEU A CA 1
ATOM 672 C C . LEU A 1 104 ? -2.008 -11.765 14.432 1.00 12.10 84 LEU A C 1
ATOM 673 O O . LEU A 1 104 ? -1.881 -12.732 15.188 1.00 13.49 84 LEU A O 1
ATOM 678 N N . LYS A 1 105 ? -3.047 -10.935 14.498 1.00 12.97 85 LYS A N 1
ATOM 679 C CA . LYS A 1 105 ? -4.096 -11.125 15.507 1.00 14.64 85 LYS A CA 1
ATOM 680 C C . LYS A 1 105 ? -4.814 -12.453 15.339 1.00 15.64 85 LYS A C 1
ATOM 681 O O . LYS A 1 105 ? -5.305 -13.024 16.309 1.00 16.69 85 LYS A O 1
ATOM 687 N N . GLN A 1 106 ? -4.885 -12.931 14.105 1.00 15.83 86 GLN A N 1
ATOM 688 C CA . GLN A 1 106 ? -5.526 -14.205 13.820 1.00 17.06 86 GLN A CA 1
ATOM 689 C C . GLN A 1 106 ? -4.647 -15.393 14.220 1.00 17.49 86 GLN A C 1
ATOM 690 O O . GLN A 1 106 ? -5.095 -16.536 14.198 1.00 19.96 86 GLN A O 1
ATOM 696 N N . ARG A 1 107 ? -3.404 -15.114 14.606 1.00 16.22 87 ARG A N 1
ATOM 697 C CA . ARG A 1 107 ? -2.391 -16.149 14.819 1.00 16.57 87 ARG A CA 1
ATOM 698 C C . ARG A 1 107 ? -1.670 -16.106 16.176 1.00 16.11 87 ARG A C 1
ATOM 699 O O . ARG A 1 107 ? -1.086 -17.101 16.605 1.00 19.46 87 ARG A O 1
ATOM 707 N N . CYS A 1 108 ? -1.687 -14.957 16.839 1.00 14.50 88 CYS A N 1
ATOM 708 C CA . CYS A 1 108 ? -0.789 -14.730 17.962 1.00 14.02 88 CYS A CA 1
ATOM 709 C C . CYS A 1 108 ? -1.543 -14.181 19.139 1.00 14.97 88 CYS A C 1
ATOM 710 O O . CYS A 1 108 ? -2.479 -13.405 18.977 1.00 19.19 88 CYS A O 1
ATOM 713 N N . GLN A 1 109 ? -1.106 -14.571 20.328 1.00 14.69 89 GLN A N 1
ATOM 714 C CA . GLN A 1 109 ? -1.657 -14.055 21.568 1.00 17.13 89 GLN A CA 1
ATOM 715 C C . GLN A 1 109 ? -1.000 -12.758 22.025 1.00 16.13 89 GLN A C 1
ATOM 716 O O . GLN A 1 109 ? -1.575 -12.025 22.828 1.00 18.58 89 GLN A O 1
ATOM 722 N N . THR A 1 110 ? 0.216 -12.502 21.550 1.00 13.32 90 THR A N 1
ATOM 723 C CA . THR A 1 110 ? 0.999 -11.341 21.962 1.00 12.49 90 THR A CA 1
ATOM 724 C C . THR A 1 110 ? 1.589 -10.761 20.696 1.00 9.98 90 THR A C 1
ATOM 725 O O . THR A 1 110 ? 2.144 -11.512 19.902 1.00 11.68 90 THR A O 1
ATOM 729 N N . ILE A 1 111 ? 1.511 -9.440 20.518 1.00 9.45 91 ILE A N 1
ATOM 730 C CA . ILE A 1 111 ? 1.999 -8.780 19.298 1.00 9.72 91 ILE A CA 1
ATOM 731 C C . ILE A 1 111 ? 2.862 -7.571 19.632 1.00 8.25 91 ILE A C 1
ATOM 732 O O . ILE A 1 111 ? 2.462 -6.714 20.422 1.00 9.77 91 ILE A O 1
ATOM 737 N N . PHE A 1 112 ? 4.044 -7.524 19.026 1.00 7.60 92 PHE A N 1
ATOM 738 C CA . PHE A 1 112 ? 4.933 -6.375 19.080 1.00 7.70 92 PHE A CA 1
ATOM 739 C C . PHE A 1 112 ? 5.005 -5.739 17.701 1.00 6.95 92 PHE A C 1
ATOM 740 O O . PHE A 1 112 ? 4.832 -6.427 16.687 1.00 7.63 92 PHE A O 1
ATOM 748 N N . VAL A 1 113 ? 5.285 -4.432 17.655 1.00 7.32 93 VAL A N 1
ATOM 749 C CA . VAL A 1 113 ? 5.397 -3.744 16.382 1.00 6.75 93 VAL A CA 1
ATOM 750 C C . VAL A 1 113 ? 6.703 -2.951 16.370 1.00 6.06 93 VAL A C 1
ATOM 751 O O . VAL A 1 113 ? 7.040 -2.277 17.353 1.00 6.97 93 VAL A O 1
ATOM 755 N N . THR A 1 114 ? 7.415 -3.010 15.244 1.00 6.48 94 THR A N 1
ATOM 756 C CA . THR A 1 114 ? 8.672 -2.291 15.082 1.00 6.35 94 THR A CA 1
ATOM 757 C C . THR A 1 114 ? 8.700 -1.684 13.686 1.00 5.70 94 THR A C 1
ATOM 758 O O . THR A 1 114 ? 8.100 -2.226 12.758 1.00 6.68 94 THR A O 1
ATOM 762 N N . GLY A 1 115 ? 9.409 -0.577 13.507 1.00 6.10 95 GLY A N 1
ATOM 763 C CA . GLY A 1 115 ? 9.435 0.040 12.198 1.00 6.44 95 GLY A CA 1
ATOM 764 C C . GLY A 1 115 ? 10.515 1.079 12.092 1.00 5.75 95 GLY A C 1
ATOM 765 O O . GLY A 1 115 ? 10.896 1.696 13.083 1.00 7.10 95 GLY A O 1
ATOM 766 N N . LEU A 1 116 ? 10.985 1.269 10.864 1.00 5.86 96 LEU A N 1
ATOM 767 C CA . LEU A 1 116 ? 12.028 2.228 10.562 1.00 6.35 96 LEU A CA 1
ATOM 768 C C . LEU A 1 116 ? 11.447 3.478 9.929 1.00 6.15 96 LEU A C 1
ATOM 769 O O . LEU A 1 116 ? 10.719 3.390 8.932 1.00 7.42 96 LEU A O 1
ATOM 774 N N . SER A 1 117 ? 11.774 4.643 10.475 1.00 7.37 97 SER A N 1
ATOM 775 C CA . SER A 1 117 ? 11.443 5.908 9.817 1.00 9.40 97 SER A CA 1
ATOM 776 C C . SER A 1 117 ? 9.911 6.105 9.748 1.00 8.84 97 SER A C 1
ATOM 777 O O . SER A 1 117 ? 9.286 6.085 10.794 1.00 9.17 97 SER A O 1
ATOM 780 N N . MET A 1 118 ? 9.306 6.287 8.568 1.00 7.75 98 MET A N 1
ATOM 781 C CA . MET A 1 118 ? 7.838 6.313 8.505 1.00 7.69 98 MET A CA 1
ATOM 782 C C . MET A 1 118 ? 7.245 4.997 9.019 1.00 6.29 98 MET A C 1
ATOM 783 O O . MET A 1 118 ? 6.113 4.965 9.492 1.00 7.42 98 MET A O 1
ATOM 788 N N . GLY A 1 119 ? 8.005 3.911 8.912 1.00 6.77 99 GLY A N 1
ATOM 789 C CA . GLY A 1 119 ? 7.564 2.673 9.526 1.00 7.24 99 GLY A CA 1
ATOM 790 C C . GLY A 1 119 ? 7.458 2.824 11.036 1.00 6.48 99 GLY A C 1
ATOM 791 O O . GLY A 1 119 ? 6.587 2.211 11.663 1.00 7.72 99 GLY A O 1
ATOM 792 N N . GLY A 1 120 ? 8.362 3.605 11.625 1.00 7.10 100 GLY A N 1
ATOM 793 C CA . GLY A 1 120 ? 8.255 3.951 13.034 1.00 7.33 100 GLY A CA 1
ATOM 794 C C . GLY A 1 120 ? 7.059 4.846 13.313 1.00 6.82 100 GLY A C 1
ATOM 795 O O . GLY A 1 120 ? 6.379 4.670 14.323 1.00 7.61 100 GLY A O 1
ATOM 796 N N . THR A 1 121 ? 6.781 5.788 12.414 1.00 7.04 101 THR A N 1
ATOM 797 C CA . THR A 1 121 ? 5.584 6.621 12.538 1.00 7.59 101 THR A CA 1
ATOM 798 C C . THR A 1 121 ? 4.344 5.735 12.544 1.00 7.04 101 THR A C 1
ATOM 799 O O . THR A 1 121 ? 3.447 5.935 13.354 1.00 7.88 101 THR A O 1
ATOM 803 N N . LEU A 1 122 ? 4.296 4.764 11.637 1.00 7.09 102 LEU A N 1
ATOM 804 C CA . LEU A 1 122 ? 3.151 3.876 11.526 1.00 7.03 102 LEU A CA 1
ATOM 805 C C . LEU A 1 122 ? 3.038 2.925 12.727 1.00 7.51 102 LEU A C 1
ATOM 806 O O . LEU A 1 122 ? 1.948 2.525 13.115 1.00 8.68 102 LEU A O 1
ATOM 811 N N . THR A 1 123 ? 4.178 2.555 13.298 1.00 7.29 103 THR A N 1
ATOM 812 C CA . THR A 1 123 ? 4.223 1.781 14.539 1.00 7.85 103 THR A CA 1
ATOM 813 C C . THR A 1 123 ? 3.520 2.556 15.642 1.00 7.70 103 THR A C 1
ATOM 814 O O . THR A 1 123 ? 2.664 2.028 16.370 1.00 8.81 103 THR A O 1
ATOM 818 N N . LEU A 1 124 ? 3.887 3.820 15.780 1.00 7.48 104 LEU A N 1
ATOM 819 C CA . LEU A 1 124 ? 3.253 4.682 16.775 1.00 8.11 104 LEU A CA 1
ATOM 820 C C . LEU A 1 124 ? 1.758 4.836 16.486 1.00 8.07 104 LEU A C 1
ATOM 821 O O . LEU A 1 124 ? 0.930 4.735 17.391 1.00 8.97 104 LEU A O 1
ATOM 826 N N . TYR A 1 125 ? 1.417 5.088 15.222 1.00 8.84 105 TYR A N 1
ATOM 827 C CA . TYR A 1 125 ? 0.026 5.282 14.828 1.00 9.65 105 TYR A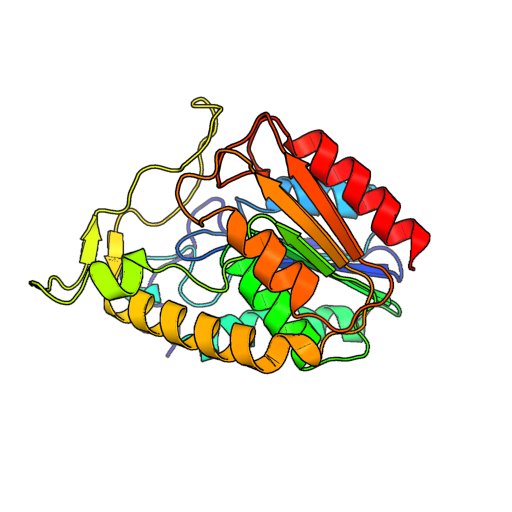 CA 1
ATOM 828 C C . TYR A 1 125 ? -0.809 4.049 15.191 1.00 9.80 105 TYR A C 1
ATOM 829 O O . TYR A 1 125 ? -1.903 4.169 15.752 1.00 10.62 105 TYR A O 1
ATOM 838 N N . LEU A 1 126 ? -0.294 2.862 14.902 1.00 10.04 106 LEU A N 1
ATOM 839 C CA . LEU A 1 126 ? -1.018 1.638 15.210 1.00 10.66 106 LEU A CA 1
ATOM 840 C C . LEU A 1 126 ? -1.210 1.513 16.727 1.00 9.87 106 LEU A C 1
ATOM 841 O O . LEU A 1 126 ? -2.293 1.162 17.202 1.00 11.84 106 LEU A O 1
ATOM 846 N N . ALA A 1 127 ? -0.155 1.785 17.490 1.00 9.68 107 ALA A N 1
ATOM 847 C CA . ALA A 1 127 ? -0.249 1.695 18.947 1.00 10.36 107 ALA A CA 1
ATOM 848 C C . ALA A 1 127 ? -1.228 2.707 19.537 1.00 10.94 107 ALA A C 1
ATOM 849 O O . ALA A 1 127 ? -1.802 2.470 20.581 1.00 13.33 107 ALA A O 1
ATOM 851 N N . GLU A 1 128 ? -1.410 3.832 18.866 1.00 10.17 108 GLU A N 1
ATOM 852 C CA . GLU A 1 128 ? -2.389 4.832 19.281 1.00 10.35 108 GLU A CA 1
ATOM 853 C C . GLU A 1 128 ? -3.820 4.367 19.096 1.00 11.48 108 GLU A C 1
ATOM 854 O O . GLU A 1 128 ? -4.737 4.960 19.660 1.00 14.41 108 GLU A O 1
ATOM 860 N N . HIS A 1 129 ? -4.019 3.322 18.299 1.00 10.49 109 HIS A N 1
ATOM 861 C CA . HIS A 1 129 ? -5.374 2.867 17.993 1.00 11.93 109 HIS A CA 1
ATOM 862 C C . HIS A 1 129 ? -5.670 1.456 18.515 1.00 12.09 109 HIS A C 1
ATOM 863 O O . HIS A 1 129 ? -6.814 1.030 18.517 1.00 14.79 109 HIS A O 1
ATOM 870 N N . HIS A 1 130 ? -4.636 0.750 18.975 1.00 12.32 110 HIS A N 1
ATOM 871 C CA . HIS A 1 130 ? -4.766 -0.631 19.443 1.00 12.90 110 HIS A CA 1
ATOM 872 C C . HIS A 1 130 ? -4.057 -0.859 20.767 1.00 14.16 110 HIS A C 1
ATOM 873 O O . HIS A 1 130 ? -2.867 -1.168 20.803 1.00 13.34 110 HIS A O 1
ATOM 880 N N . PRO A 1 131 ? -4.797 -0.740 21.874 1.00 16.36 111 PRO A N 1
ATOM 881 C CA . PRO A 1 131 ? -4.186 -0.922 23.194 1.00 17.62 111 PRO A CA 1
ATOM 882 C C . PRO A 1 131 ? -3.660 -2.327 23.446 1.00 15.69 111 PRO A C 1
ATOM 883 O O . PRO A 1 131 ? -2.879 -2.517 24.378 1.00 17.74 111 PRO A O 1
ATOM 887 N N . ASP A 1 132 ? -4.085 -3.302 22.650 1.00 15.68 112 ASP A N 1
ATOM 888 C CA . ASP A 1 132 ? -3.651 -4.671 22.889 1.00 16.43 112 ASP A CA 1
ATOM 889 C C . ASP A 1 132 ? -2.196 -4.932 22.504 1.00 15.58 112 ASP A C 1
ATOM 890 O O . ASP A 1 132 ? -1.639 -5.944 22.906 1.00 16.57 112 ASP A O 1
ATOM 895 N N . ILE A 1 133 ? -1.573 -4.023 21.753 1.00 13.02 113 ILE A N 1
ATOM 896 C CA . ILE A 1 133 ? -0.173 -4.187 21.367 1.00 11.81 113 ILE A CA 1
ATOM 897 C C . ILE A 1 133 ? 0.709 -4.231 22.619 1.00 11.37 113 ILE A C 1
ATOM 898 O O . ILE A 1 133 ? 0.577 -3.394 23.515 1.00 13.47 113 ILE A O 1
ATOM 903 N N A CYS A 1 134 ? 1.600 -5.220 22.661 0.43 10.76 114 CYS A N 1
ATOM 904 N N B CYS A 1 134 ? 1.612 -5.207 22.694 0.57 11.14 114 CYS A N 1
ATOM 905 C CA A CYS A 1 134 ? 2.381 -5.527 23.852 0.43 10.41 114 CYS A CA 1
ATOM 906 C CA B CYS A 1 134 ? 2.359 -5.433 23.931 0.57 11.74 114 CYS A CA 1
ATOM 907 C C A CYS A 1 134 ? 3.559 -4.571 24.045 0.43 9.17 114 CYS A C 1
ATOM 908 C C B CYS A 1 134 ? 3.677 -4.679 24.036 0.57 9.88 114 CYS A C 1
ATOM 909 O O A CYS A 1 134 ? 3.953 -4.295 25.171 0.43 9.89 114 CYS A O 1
ATOM 910 O O B CYS A 1 134 ? 4.307 -4.670 25.088 0.57 10.19 114 CYS A O 1
ATOM 915 N N . GLY A 1 135 ? 4.109 -4.054 22.950 1.00 9.09 115 GLY A N 1
ATOM 916 C CA . GLY A 1 135 ? 5.292 -3.210 23.008 1.00 8.49 115 GLY A CA 1
ATOM 917 C C . GLY A 1 135 ? 5.611 -2.737 21.612 1.00 7.52 115 GLY A C 1
ATOM 918 O O . GLY A 1 135 ? 5.250 -3.377 20.620 1.00 8.63 115 GLY A O 1
ATOM 919 N N . ILE A 1 136 ? 6.328 -1.618 21.550 1.00 7.17 116 ILE A N 1
ATOM 920 C CA . ILE A 1 136 ? 6.736 -1.038 20.276 1.00 7.34 116 ILE A CA 1
ATOM 921 C C . ILE A 1 136 ? 8.224 -0.728 20.264 1.00 6.26 116 ILE A C 1
ATOM 922 O O . ILE A 1 136 ? 8.815 -0.393 21.296 1.00 6.81 116 ILE A O 1
ATOM 927 N N . VAL A 1 137 ? 8.801 -0.842 19.069 1.00 6.26 117 VAL A N 1
ATOM 928 C CA . VAL A 1 137 ? 10.223 -0.601 18.855 1.00 6.26 117 VAL A CA 1
ATOM 929 C C . VAL A 1 137 ? 10.376 0.300 17.621 1.00 5.84 117 VAL A C 1
ATOM 930 O O . VAL A 1 137 ? 10.729 -0.141 16.528 1.00 6.21 117 VAL A O 1
ATOM 934 N N . PRO A 1 138 ? 10.094 1.597 17.780 1.00 6.15 118 PRO A N 1
ATOM 935 C CA . PRO A 1 138 ? 10.329 2.543 16.687 1.00 6.76 118 PRO A CA 1
ATOM 936 C C . PRO A 1 138 ? 11.834 2.806 16.507 1.00 5.84 118 PRO A C 1
ATOM 937 O O . PRO A 1 138 ? 12.551 2.974 17.497 1.00 7.55 118 PRO A O 1
ATOM 941 N N . ILE A 1 139 ? 12.283 2.855 15.252 1.00 5.74 119 ILE A N 1
ATOM 942 C CA . ILE A 1 139 ? 13.701 3.062 14.933 1.00 5.64 119 ILE A CA 1
ATOM 943 C C . ILE A 1 139 ? 13.791 4.300 14.036 1.00 5.53 119 ILE A C 1
ATOM 944 O O . ILE A 1 139 ? 13.298 4.286 12.899 1.00 6.01 119 ILE A O 1
ATOM 949 N N . ASN A 1 140 ? 14.393 5.377 14.547 1.00 5.59 120 ASN A N 1
ATOM 950 C CA . ASN A 1 140 ? 14.435 6.647 13.817 1.00 6.13 120 ASN A CA 1
ATOM 951 C C . ASN A 1 140 ? 13.056 7.053 13.304 1.00 5.99 120 ASN A C 1
ATOM 952 O O . ASN A 1 140 ? 12.913 7.536 12.175 1.00 6.91 120 ASN A O 1
ATOM 957 N N . ALA A 1 141 ? 12.038 6.855 14.145 1.00 6.63 121 ALA A N 1
ATOM 958 C CA . ALA A 1 141 ? 10.679 7.221 13.786 1.00 6.63 121 ALA A CA 1
ATOM 959 C C . ALA A 1 141 ? 10.537 8.718 13.611 1.00 6.94 121 ALA A C 1
ATOM 960 O O . ALA A 1 141 ? 11.178 9.521 14.298 1.00 9.08 121 ALA A O 1
ATOM 962 N N . ALA A 1 142 ? 9.654 9.089 12.700 1.00 8.29 122 ALA A N 1
ATOM 963 C CA . ALA A 1 142 ? 9.441 10.493 12.385 1.00 11.06 122 ALA A CA 1
ATOM 964 C C . ALA A 1 142 ? 8.073 10.997 12.835 1.00 9.39 122 ALA A C 1
ATOM 965 O O . ALA A 1 142 ? 7.050 10.498 12.369 1.00 9.57 122 ALA A O 1
ATOM 967 N N . VAL A 1 143 ? 8.053 11.993 13.714 1.00 9.99 123 VAL A N 1
ATOM 968 C CA . VAL A 1 143 ? 6.800 12.689 14.005 1.00 9.84 123 VAL A CA 1
ATOM 969 C C . VAL A 1 143 ? 6.885 14.177 13.657 1.00 9.61 123 VAL A C 1
ATOM 970 O O . VAL A 1 143 ? 5.861 14.839 13.625 1.00 11.38 123 VAL A O 1
ATOM 974 N N . ASP A 1 144 ? 8.088 14.694 13.376 1.00 9.90 124 ASP A N 1
ATOM 975 C CA . ASP A 1 144 ? 8.263 16.085 12.939 1.00 11.96 124 ASP A CA 1
ATOM 976 C C . ASP A 1 144 ? 9.512 16.191 12.072 1.00 11.48 124 ASP A C 1
ATOM 977 O O . ASP A 1 144 ? 10.620 15.910 12.536 1.00 12.55 124 ASP A O 1
ATOM 982 N N . ILE A 1 145 ? 9.332 16.569 10.808 1.00 10.26 125 ILE A N 1
ATOM 983 C CA . ILE A 1 145 ? 10.460 16.815 9.915 1.00 10.84 125 ILE A CA 1
ATOM 984 C C . ILE A 1 145 ? 10.252 18.200 9.301 1.00 11.28 125 ILE A C 1
ATOM 985 O O . ILE A 1 145 ? 9.613 18.340 8.248 1.00 12.27 125 ILE A O 1
ATOM 990 N N . PRO A 1 146 ? 10.775 19.242 9.963 1.00 11.55 126 PRO A N 1
ATOM 991 C CA . PRO A 1 146 ? 10.547 20.625 9.530 1.00 12.78 126 PRO A CA 1
ATOM 992 C C . PRO A 1 146 ? 10.959 20.866 8.081 1.00 13.21 126 PRO A C 1
ATOM 993 O O . PRO A 1 146 ? 10.406 21.752 7.430 1.00 13.88 126 PRO A O 1
ATOM 997 N N . ALA A 1 147 ? 11.920 20.107 7.570 1.00 13.34 127 ALA A N 1
ATOM 998 C CA . ALA A 1 147 ? 12.398 20.324 6.210 1.00 15.46 127 ALA A CA 1
ATOM 999 C C . ALA A 1 147 ? 11.307 20.121 5.169 1.00 16.52 127 ALA A C 1
ATOM 1000 O O . ALA A 1 147 ? 11.381 20.677 4.075 1.00 19.20 127 ALA A O 1
ATOM 1002 N N . ILE A 1 148 ? 10.297 19.317 5.487 1.00 15.73 128 ILE A N 1
ATOM 1003 C CA . ILE A 1 148 ? 9.210 19.131 4.529 1.00 19.64 128 ILE A CA 1
ATOM 1004 C C . ILE A 1 148 ? 8.436 20.431 4.296 1.00 23.19 128 ILE A C 1
ATOM 1005 O O . ILE A 1 148 ? 8.225 20.838 3.153 1.00 24.30 128 ILE A O 1
ATOM 1010 N N . ALA A 1 149 ? 8.025 21.094 5.373 1.00 25.22 129 ALA A N 1
ATOM 1011 C CA . ALA A 1 149 ? 7.305 22.361 5.239 1.00 28.99 129 ALA A CA 1
ATOM 1012 C C . ALA A 1 149 ? 8.188 23.433 4.602 1.00 32.83 129 ALA A C 1
ATOM 1013 O O . ALA A 1 149 ? 7.716 24.241 3.801 1.00 37.81 129 ALA A O 1
ATOM 1015 N N . ALA A 1 150 ? 9.469 23.434 4.956 1.00 30.81 130 ALA A N 1
ATOM 1016 C CA . ALA A 1 150 ? 10.414 24.394 4.393 1.00 31.87 130 ALA A CA 1
ATOM 1017 C C . ALA A 1 150 ? 10.655 24.146 2.904 1.00 37.31 130 ALA A C 1
ATOM 1018 O O . ALA A 1 150 ? 10.900 25.086 2.146 1.00 39.50 130 ALA A O 1
ATOM 1020 N N . GLY A 1 151 ? 10.595 22.878 2.502 1.00 41.30 131 GLY A N 1
ATOM 1021 C CA . GLY A 1 151 ? 10.856 22.471 1.131 1.00 44.03 131 GLY A CA 1
ATOM 1022 C C . GLY A 1 151 ? 9.884 23.093 0.154 1.00 44.04 131 GLY A C 1
ATOM 1023 O O . GLY A 1 151 ? 10.278 23.601 -0.898 1.00 53.84 131 GLY A O 1
ATOM 1024 N N . MET A 1 152 ? 8.602 23.044 0.492 1.00 38.85 132 MET A N 1
ATOM 1025 C CA . MET A 1 152 ? 7.633 23.855 -0.220 1.00 40.49 132 MET A CA 1
ATOM 1026 C C . MET A 1 152 ? 7.893 25.258 0.275 1.00 38.74 132 MET A C 1
ATOM 1027 O O . MET A 1 152 ? 8.907 25.502 0.928 1.00 52.84 132 MET A O 1
ATOM 1032 N N . THR A 1 153 ? 6.992 26.184 -0.018 1.00 46.18 133 THR A N 1
ATOM 1033 C CA . THR A 1 153 ? 7.204 27.550 0.422 1.00 38.05 133 THR A CA 1
ATOM 1034 C C . THR A 1 153 ? 8.467 28.064 -0.279 1.00 44.77 133 THR A C 1
ATOM 1035 O O . THR A 1 153 ? 9.186 27.288 -0.914 1.00 47.82 133 THR A O 1
ATOM 1039 N N . GLY A 1 154 ? 8.730 29.364 -0.189 1.00 46.36 134 GLY A N 1
ATOM 1040 C CA . GLY A 1 154 ? 9.851 29.954 -0.901 1.00 38.92 134 GLY A CA 1
ATOM 1041 C C . GLY A 1 154 ? 9.659 29.881 -2.405 1.00 34.63 134 GLY A C 1
ATOM 1042 O O . GLY A 1 154 ? 10.492 30.354 -3.181 1.00 46.12 134 GLY A O 1
ATOM 1043 N N . LEU A 1 158 ? 6.513 22.533 -5.681 1.00 48.01 138 LEU A N 1
ATOM 1044 C CA . LEU A 1 158 ? 7.096 22.879 -6.973 1.00 34.39 138 LEU A CA 1
ATOM 1045 C C . LEU A 1 158 ? 6.989 21.713 -7.977 1.00 28.66 138 LEU A C 1
ATOM 1046 O O . LEU A 1 158 ? 5.943 21.546 -8.609 1.00 45.03 138 LEU A O 1
ATOM 1051 N N . PRO A 1 159 ? 8.045 20.889 -8.117 1.00 29.25 139 PRO A N 1
ATOM 1052 C CA . PRO A 1 159 ? 7.957 19.875 -9.172 1.00 28.99 139 PRO A CA 1
ATOM 1053 C C . PRO A 1 159 ? 7.107 18.688 -8.751 1.00 26.99 139 PRO A C 1
ATOM 1054 O O . PRO A 1 159 ? 6.836 18.518 -7.565 1.00 27.28 139 PRO A O 1
ATOM 1058 N N . ARG A 1 160 ? 6.697 17.868 -9.710 1.00 24.63 140 ARG A N 1
ATOM 1059 C CA . ARG A 1 160 ? 5.839 16.740 -9.391 1.00 22.68 140 ARG A CA 1
ATOM 1060 C C . ARG A 1 160 ? 6.617 15.631 -8.683 1.00 20.66 140 ARG A C 1
ATOM 1061 O O . ARG A 1 160 ? 6.107 15.004 -7.750 1.00 18.83 140 ARG A O 1
ATOM 1069 N N . TYR A 1 161 ? 7.856 15.405 -9.117 1.00 19.59 141 TYR A N 1
ATOM 1070 C CA . TYR A 1 161 ? 8.719 14.371 -8.539 1.00 19.95 141 TYR A CA 1
ATOM 1071 C C . TYR A 1 161 ? 10.080 14.964 -8.213 1.00 21.33 141 TYR A C 1
ATOM 1072 O O . TYR A 1 161 ? 10.689 15.634 -9.048 1.00 25.33 141 TYR A O 1
ATOM 1081 N N . LEU A 1 162 ? 10.545 14.736 -6.992 1.00 20.09 142 LEU A N 1
ATOM 1082 C CA . LEU A 1 162 ? 11.865 15.193 -6.579 1.00 20.27 142 LEU A CA 1
ATOM 1083 C C . LEU A 1 162 ? 12.865 14.070 -6.758 1.00 19.94 142 LEU A C 1
ATOM 1084 O O . LEU A 1 162 ? 12.543 12.911 -6.519 1.00 21.24 142 LEU A O 1
ATOM 1089 N N . ASP A 1 163 ? 14.078 14.407 -7.174 1.00 19.48 143 ASP A N 1
ATOM 1090 C CA . ASP A 1 163 ? 15.160 13.431 -7.168 1.00 21.60 143 ASP A CA 1
ATOM 1091 C C . ASP A 1 163 ? 15.388 12.980 -5.736 1.00 22.52 143 ASP A C 1
ATOM 1092 O O . ASP A 1 163 ? 15.625 13.800 -4.855 1.00 23.69 143 ASP A O 1
ATOM 1097 N N . SER A 1 164 ? 15.328 11.680 -5.493 1.00 23.81 144 SER A N 1
ATOM 1098 C CA . SER A 1 164 ? 15.501 11.189 -4.134 1.00 26.25 144 SER A CA 1
ATOM 1099 C C . SER A 1 164 ? 16.952 11.360 -3.706 1.00 33.79 144 SER A C 1
ATOM 1100 O O . SER A 1 164 ? 17.848 11.297 -4.542 1.00 33.54 144 SER A O 1
ATOM 1103 N N . ILE A 1 165 ? 17.183 11.582 -2.415 1.00 30.02 145 ILE A N 1
ATOM 1104 C CA . ILE A 1 165 ? 18.540 11.596 -1.878 1.00 30.03 145 ILE A CA 1
ATOM 1105 C C . ILE A 1 165 ? 19.026 10.158 -1.800 1.00 30.02 145 ILE A C 1
ATOM 1106 O O . ILE A 1 165 ? 18.216 9.239 -1.667 1.00 30.06 145 ILE A O 1
ATOM 1111 N N . GLY A 1 166 ? 20.338 9.962 -1.922 1.00 33.17 146 GLY A N 1
ATOM 1112 C CA . GLY A 1 166 ? 20.936 8.652 -1.728 1.00 27.96 146 GLY A CA 1
ATOM 1113 C C . GLY A 1 166 ? 20.695 8.185 -0.309 1.00 25.51 146 GLY A C 1
ATOM 1114 O O . GLY A 1 166 ? 20.498 8.999 0.595 1.00 26.81 146 GLY A O 1
ATOM 1115 N N . SER A 1 167 ? 20.695 6.874 -0.108 1.00 22.11 147 SER A N 1
ATOM 1116 C CA . SER A 1 167 ? 20.403 6.324 1.209 1.00 19.12 147 SER A CA 1
ATOM 1117 C C . SER A 1 167 ? 21.385 6.802 2.270 1.00 14.57 147 SER A C 1
ATOM 1118 O O . SER A 1 167 ? 22.608 6.767 2.080 1.00 17.44 147 SER A O 1
ATOM 1121 N N . ASP A 1 168 ? 20.837 7.234 3.399 1.00 12.02 148 ASP A N 1
ATOM 1122 C CA . ASP A 1 168 ? 21.640 7.738 4.496 1.00 10.38 148 ASP A CA 1
ATOM 1123 C C . ASP A 1 168 ? 22.068 6.538 5.340 1.00 8.90 148 ASP A C 1
ATOM 1124 O O . ASP A 1 168 ? 21.404 6.159 6.319 1.00 9.56 148 ASP A O 1
ATOM 1129 N N . LEU A 1 169 ? 23.200 5.962 4.932 1.00 9.76 149 LEU A N 1
ATOM 1130 C CA . LEU A 1 169 ? 23.797 4.780 5.529 1.00 10.86 149 LEU A CA 1
ATOM 1131 C C . LEU A 1 169 ? 25.261 5.057 5.774 1.00 11.99 149 LEU A C 1
ATOM 1132 O O . LEU A 1 169 ? 25.944 5.538 4.879 1.00 14.64 149 LEU A O 1
ATOM 1137 N N . LYS A 1 170 ? 25.751 4.748 6.962 1.00 11.29 150 LYS A N 1
ATOM 1138 C CA . LYS A 1 170 ? 27.155 4.958 7.251 1.00 11.82 150 LYS A CA 1
ATOM 1139 C C . LYS A 1 170 ? 28.023 3.973 6.466 1.00 12.26 150 LYS A C 1
ATOM 1140 O O . LYS A 1 170 ? 29.107 4.316 6.000 1.00 14.02 150 LYS A O 1
ATOM 1146 N N . ASN A 1 171 ? 27.525 2.755 6.299 1.00 11.95 151 ASN A N 1
ATOM 1147 C CA . ASN A 1 171 ? 28.208 1.741 5.516 1.00 13.59 151 ASN A CA 1
ATOM 1148 C C . ASN A 1 171 ? 27.855 1.872 4.040 1.00 13.52 151 ASN A C 1
ATOM 1149 O O . ASN A 1 171 ? 26.734 1.567 3.652 1.00 13.34 151 ASN A O 1
ATOM 1154 N N . PRO A 1 172 ? 28.809 2.332 3.211 1.00 14.51 152 PRO A N 1
ATOM 1155 C CA . PRO A 1 172 ? 28.506 2.579 1.793 1.00 16.16 152 PRO A CA 1
ATOM 1156 C C . PRO A 1 172 ? 28.384 1.305 0.970 1.00 17.15 152 PRO A C 1
ATOM 1157 O O . PRO A 1 172 ? 28.019 1.376 -0.200 1.00 18.94 152 PRO A O 1
ATOM 1161 N N . ASP A 1 173 ? 28.720 0.163 1.556 1.00 19.05 153 ASP A N 1
ATOM 1162 C CA . ASP A 1 173 ? 28.681 -1.094 0.819 1.00 21.47 153 ASP A CA 1
ATOM 1163 C C . ASP A 1 173 ? 27.266 -1.632 0.731 1.00 23.12 153 ASP A C 1
ATOM 1164 O O . ASP A 1 173 ? 26.949 -2.441 -0.145 1.00 24.81 153 ASP A O 1
ATOM 1169 N N . VAL A 1 174 ? 26.418 -1.160 1.638 1.00 20.72 154 VAL A N 1
ATOM 1170 C CA . VAL A 1 174 ? 25.040 -1.615 1.716 1.00 22.70 154 VAL A CA 1
ATOM 1171 C C . VAL A 1 174 ? 24.201 -1.016 0.606 1.00 22.30 154 VAL A C 1
ATOM 1172 O O . VAL A 1 174 ? 24.240 0.192 0.366 1.00 23.26 154 VAL A O 1
ATOM 1176 N N . LYS A 1 175 ? 23.436 -1.866 -0.066 1.00 23.80 155 LYS A N 1
ATOM 1177 C CA . LYS A 1 175 ? 22.488 -1.406 -1.067 1.00 24.12 155 LYS A CA 1
ATOM 1178 C C . LYS A 1 175 ? 21.077 -1.388 -0.482 1.00 24.80 155 LYS A C 1
ATOM 1179 O O . LYS A 1 175 ? 20.544 -2.425 -0.082 1.00 28.56 155 LYS A O 1
ATOM 1182 N N . GLU A 1 176 ? 20.491 -0.200 -0.403 1.00 21.01 156 GLU A N 1
ATOM 1183 C CA . GLU A 1 176 ? 19.110 -0.053 0.023 1.00 18.31 156 GLU A CA 1
ATOM 1184 C C . GLU A 1 176 ? 18.255 0.059 -1.232 1.00 18.64 156 GLU A C 1
ATOM 1185 O O . GLU A 1 176 ? 18.697 0.589 -2.245 1.00 21.70 156 GLU A O 1
ATOM 1191 N N . LEU A 1 177 ? 17.043 -0.469 -1.166 1.00 15.33 157 LEU A N 1
ATOM 1192 C CA A LEU A 1 177 ? 16.102 -0.403 -2.271 0.56 13.62 157 LEU A CA 1
ATOM 1193 C CA B LEU A 1 177 ? 16.104 -0.385 -2.277 0.44 14.36 157 LEU A CA 1
ATOM 1194 C C . LEU A 1 177 ? 15.069 0.679 -1.964 1.00 14.03 157 LEU A C 1
ATOM 1195 O O . LEU A 1 177 ? 14.274 0.544 -1.033 1.00 15.34 157 LEU A O 1
ATOM 1204 N N . ALA A 1 178 ? 15.093 1.763 -2.715 1.00 13.51 158 ALA A N 1
ATOM 1205 C CA . ALA A 1 178 ? 14.129 2.830 -2.505 1.00 13.22 158 ALA A CA 1
ATOM 1206 C C . ALA A 1 178 ? 13.944 3.569 -3.812 1.00 11.94 158 ALA A C 1
ATOM 1207 O O . ALA A 1 178 ? 14.828 3.592 -4.664 1.00 13.78 158 ALA A O 1
ATOM 1209 N N . TYR A 1 179 ? 12.794 4.194 -3.980 1.00 10.34 159 TYR A N 1
ATOM 1210 C CA . TYR A 1 179 ? 12.526 4.874 -5.243 1.00 10.03 159 TYR A CA 1
ATOM 1211 C C . TYR A 1 179 ? 13.525 5.994 -5.540 1.00 10.86 159 TYR A C 1
ATOM 1212 O O . TYR A 1 179 ? 13.946 6.749 -4.661 1.00 12.61 159 TYR A O 1
ATOM 1221 N N . GLU A 1 180 ? 13.837 6.123 -6.819 1.00 12.10 160 GLU A N 1
ATOM 1222 C CA . GLU A 1 180 ? 14.802 7.095 -7.289 1.00 12.69 160 GLU A CA 1
ATOM 1223 C C . GLU A 1 180 ? 14.212 8.504 -7.394 1.00 13.74 160 GLU A C 1
ATOM 1224 O O . GLU A 1 180 ? 14.956 9.487 -7.477 1.00 15.92 160 GLU A O 1
ATOM 1230 N N . LYS A 1 181 ? 12.884 8.591 -7.379 1.00 13.79 161 LYS A N 1
ATOM 1231 C CA . LYS A 1 181 ? 12.179 9.867 -7.296 1.00 15.01 161 LYS A CA 1
ATOM 1232 C C . LYS A 1 181 ? 11.111 9.783 -6.213 1.00 13.35 161 LYS A C 1
ATOM 1233 O O . LYS A 1 181 ? 10.591 8.707 -5.925 1.00 13.19 161 LYS A O 1
ATOM 1239 N N . THR A 1 182 ? 10.806 10.924 -5.604 1.00 14.00 162 THR A N 1
ATOM 1240 C CA . THR A 1 182 ? 9.821 11.019 -4.541 1.00 14.31 162 THR A CA 1
ATOM 1241 C C . THR A 1 182 ? 8.705 11.957 -4.983 1.00 13.69 162 THR A C 1
ATOM 1242 O O . THR A 1 182 ? 8.962 13.126 -5.276 1.00 15.41 162 THR A O 1
ATOM 1246 N N . PRO A 1 183 ? 7.454 11.468 -5.044 1.00 13.62 163 PRO A N 1
ATOM 1247 C CA . PRO A 1 183 ? 6.371 12.387 -5.428 1.00 13.74 163 PRO A CA 1
ATOM 1248 C C . PRO A 1 183 ? 6.110 13.428 -4.352 1.00 14.27 163 PRO A C 1
ATOM 1249 O O . PRO A 1 183 ? 5.996 13.087 -3.176 1.00 13.58 163 PRO A O 1
ATOM 1253 N N . THR A 1 184 ? 5.989 14.690 -4.748 1.00 15.60 164 THR A N 1
ATOM 1254 C CA . THR A 1 184 ? 5.680 15.734 -3.771 1.00 17.17 164 THR A CA 1
ATOM 1255 C C . THR A 1 184 ? 4.316 15.521 -3.127 1.00 16.78 164 THR A C 1
ATOM 1256 O O . THR A 1 184 ? 4.146 15.821 -1.946 1.00 17.09 164 THR A O 1
ATOM 1260 N N . ALA A 1 185 ? 3.362 14.975 -3.878 1.00 16.82 165 ALA A N 1
ATOM 1261 C CA . ALA A 1 185 ? 2.046 14.669 -3.318 1.00 17.80 165 ALA A CA 1
ATOM 1262 C C . ALA A 1 185 ? 2.187 13.710 -2.150 1.00 15.92 165 ALA A C 1
ATOM 1263 O O . ALA A 1 185 ? 1.439 13.786 -1.172 1.00 16.47 165 ALA A O 1
ATOM 1265 N N . SER A 1 186 ? 3.160 12.812 -2.237 1.00 14.45 166 SER A N 1
ATOM 1266 C CA . SER A 1 186 ? 3.344 11.835 -1.175 1.00 12.88 166 SER A CA 1
ATOM 1267 C C . SER A 1 186 ? 3.976 12.460 0.062 1.00 12.07 166 SER A C 1
ATOM 1268 O O . SER A 1 186 ? 3.697 12.025 1.169 1.00 11.38 166 SER A O 1
ATOM 1271 N N . LEU A 1 187 ? 4.828 13.468 -0.123 1.00 12.97 167 LEU A N 1
ATOM 1272 C CA . LEU A 1 187 ? 5.384 14.195 1.026 1.00 12.97 167 LEU A CA 1
ATOM 1273 C C . LEU A 1 187 ? 4.297 14.884 1.847 1.00 13.57 167 LEU A C 1
ATOM 1274 O O . LEU A 1 187 ? 4.380 14.950 3.078 1.00 14.52 167 LEU A O 1
ATOM 1279 N N . LEU A 1 188 ? 3.283 15.412 1.166 1.00 14.91 168 LEU A N 1
ATOM 1280 C CA . LEU A 1 188 ? 2.154 16.001 1.866 1.00 16.11 168 LEU A CA 1
ATOM 1281 C C . LEU A 1 188 ? 1.427 14.946 2.699 1.00 13.36 168 LEU A C 1
ATOM 1282 O O . LEU A 1 188 ? 1.012 15.212 3.834 1.00 14.12 168 LEU A O 1
ATOM 1287 N N . GLN A 1 189 ? 1.277 13.749 2.138 1.00 12.80 169 GLN A N 1
ATOM 1288 C CA . GLN A 1 189 ? 0.633 12.653 2.849 1.00 12.66 169 GLN A CA 1
ATOM 1289 C C . GLN A 1 189 ? 1.445 12.275 4.085 1.00 10.96 169 GLN A C 1
ATOM 1290 O O . GLN A 1 189 ? 0.884 12.045 5.158 1.00 11.97 169 GLN A O 1
ATOM 1296 N N . LEU A 1 190 ? 2.769 12.203 3.941 1.00 10.89 170 LEU A N 1
ATOM 1297 C CA . LEU A 1 190 ? 3.638 11.919 5.081 1.00 10.55 170 LEU A CA 1
ATOM 1298 C C . LEU A 1 190 ? 3.501 12.988 6.153 1.00 10.50 170 LEU A C 1
ATOM 1299 O O . LEU A 1 190 ? 3.420 12.668 7.345 1.00 10.80 170 LEU A O 1
ATOM 1304 N N . ALA A 1 191 ? 3.479 14.253 5.734 1.00 12.08 171 ALA A N 1
ATOM 1305 C CA . ALA A 1 191 ? 3.342 15.336 6.700 1.00 13.59 171 ALA A CA 1
ATOM 1306 C C . ALA A 1 191 ? 2.047 15.197 7.502 1.00 12.37 171 ALA A C 1
ATOM 1307 O O . ALA A 1 191 ? 2.033 15.403 8.726 1.00 12.70 171 ALA A O 1
ATOM 1309 N N . ARG A 1 192 ? 0.952 14.872 6.820 1.00 13.69 172 ARG A N 1
ATOM 1310 C CA . ARG A 1 192 ? -0.331 14.722 7.504 1.00 14.22 172 ARG A CA 1
ATOM 1311 C C . ARG A 1 192 ? -0.315 13.530 8.454 1.00 12.53 172 ARG A C 1
ATOM 1312 O O . ARG A 1 192 ? -0.799 13.628 9.577 1.00 13.75 172 ARG A O 1
ATOM 1320 N N . LEU A 1 193 ? 0.254 12.407 8.015 1.00 11.42 173 LEU A N 1
ATOM 1321 C CA . LEU A 1 193 ? 0.392 11.243 8.885 1.00 10.33 173 LEU A CA 1
ATOM 1322 C C . LEU A 1 193 ? 1.188 11.597 10.139 1.00 9.87 173 LEU A C 1
ATOM 1323 O O . LEU A 1 193 ? 0.802 11.247 11.266 1.00 10.38 173 LEU A O 1
ATOM 1328 N N . MET A 1 194 ? 2.320 12.271 9.956 1.00 9.78 174 MET A N 1
ATOM 1329 C CA . MET A 1 194 ? 3.140 12.644 11.100 1.00 10.20 174 MET A CA 1
ATOM 1330 C C . MET A 1 194 ? 2.399 13.556 12.075 1.00 10.07 174 MET A C 1
ATOM 1331 O O . MET A 1 194 ? 2.496 13.369 13.296 1.00 10.93 174 MET A O 1
ATOM 1336 N N . ALA A 1 195 ? 1.683 14.547 11.553 1.00 12.02 175 ALA A N 1
ATOM 1337 C CA . ALA A 1 195 ? 0.963 15.472 12.415 1.00 12.89 175 ALA A CA 1
ATOM 1338 C C . ALA A 1 195 ? -0.089 14.734 13.249 1.00 13.13 175 ALA A C 1
ATOM 1339 O O . ALA A 1 195 ? -0.237 14.988 14.450 1.00 13.74 175 ALA A O 1
ATOM 1341 N N . GLN A 1 196 ? -0.828 13.828 12.620 1.00 13.53 176 GLN A N 1
ATOM 1342 C CA . GLN A 1 196 ? -1.846 13.067 13.342 1.00 13.97 176 GLN A CA 1
ATOM 1343 C C . GLN A 1 196 ? -1.237 12.134 14.384 1.00 11.71 176 GLN A C 1
ATOM 1344 O O . GLN A 1 196 ? -1.739 12.013 15.502 1.00 13.21 176 GLN A O 1
ATOM 1350 N N . THR A 1 197 ? -0.131 11.498 14.018 1.00 10.43 177 THR A N 1
ATOM 1351 C CA . THR A 1 197 ? 0.583 10.605 14.927 1.00 9.46 177 THR A CA 1
ATOM 1352 C C . THR A 1 197 ? 1.127 11.393 16.117 1.00 9.02 177 THR A C 1
ATOM 1353 O O . THR A 1 197 ? 1.026 10.965 17.275 1.00 9.76 177 THR A O 1
ATOM 1357 N N . LYS A 1 198 ? 1.722 12.545 15.844 1.00 8.90 178 LYS A N 1
ATOM 1358 C CA . LYS A 1 198 ? 2.260 13.380 16.904 1.00 10.67 178 LYS A CA 1
ATOM 1359 C C . LYS A 1 198 ? 1.161 13.779 17.894 1.00 10.17 178 LYS A C 1
ATOM 1360 O O . LYS A 1 198 ? 1.359 13.744 19.108 1.00 11.68 178 LYS A O 1
ATOM 1366 N N . ALA A 1 199 ? 0.006 14.170 17.364 1.00 12.23 179 ALA A N 1
ATOM 1367 C CA . ALA A 1 199 ? -1.082 14.670 18.195 1.00 14.10 179 ALA A CA 1
ATOM 1368 C C . ALA A 1 199 ? -1.649 13.620 19.147 1.00 13.69 179 ALA A C 1
ATOM 1369 O O . ALA A 1 199 ? -2.189 13.966 20.195 1.00 16.18 179 ALA A O 1
ATOM 1371 N N . LYS A 1 200 ? -1.507 12.344 18.790 1.00 12.19 180 LYS A N 1
ATOM 1372 C CA . LYS A 1 200 ? -2.140 11.260 19.530 1.00 12.69 180 LYS A CA 1
ATOM 1373 C C . LYS A 1 200 ? -1.140 10.450 20.379 1.00 11.59 180 LYS A C 1
ATOM 1374 O O . LYS A 1 200 ? -1.493 9.400 20.894 1.00 11.51 180 LYS A O 1
ATOM 1380 N N . LEU A 1 201 ? 0.096 10.926 20.537 1.00 11.00 181 LEU A N 1
ATOM 1381 C CA . LEU A 1 201 ? 1.118 10.146 21.243 1.00 10.35 181 LEU A CA 1
ATOM 1382 C C . LEU A 1 201 ? 0.708 9.733 22.651 1.00 10.75 181 LEU A C 1
ATOM 1383 O O . LEU A 1 201 ? 1.103 8.657 23.124 1.00 10.58 181 LEU A O 1
ATOM 1388 N N . ASP A 1 202 ? -0.054 10.576 23.339 1.00 12.46 182 ASP A N 1
ATOM 1389 C CA . ASP A 1 202 ? -0.388 10.251 24.720 1.00 14.99 182 ASP A CA 1
ATOM 1390 C C . ASP A 1 202 ? -1.321 9.041 24.857 1.00 14.30 182 ASP A C 1
ATOM 1391 O O . ASP A 1 202 ? -1.523 8.548 25.962 1.00 15.76 182 ASP A O 1
ATOM 1396 N N . ARG A 1 203 ? -1.869 8.555 23.745 1.00 12.81 183 ARG A N 1
ATOM 1397 C CA . ARG A 1 203 ? -2.683 7.345 23.772 1.00 13.69 183 ARG A CA 1
ATOM 1398 C C . ARG A 1 203 ? -1.850 6.086 23.999 1.00 14.02 183 ARG A C 1
ATOM 1399 O O . ARG A 1 203 ? -2.377 5.054 24.409 1.00 17.60 183 ARG A O 1
ATOM 1407 N N . ILE A 1 204 ? -0.550 6.162 23.724 1.00 11.74 184 ILE A N 1
ATOM 1408 C CA . ILE A 1 204 ? 0.319 4.995 23.842 1.00 10.76 184 ILE A CA 1
ATOM 1409 C C . ILE A 1 204 ? 0.725 4.760 25.295 1.00 10.86 184 ILE A C 1
ATOM 1410 O O . ILE A 1 204 ? 1.238 5.672 25.945 1.00 11.32 184 ILE A O 1
ATOM 1415 N N . VAL A 1 205 ? 0.482 3.550 25.798 1.00 10.88 185 VAL A N 1
ATOM 1416 C CA . VAL A 1 205 ? 0.902 3.182 27.155 1.00 11.83 185 VAL A CA 1
ATOM 1417 C C . VAL A 1 205 ? 1.735 1.893 27.197 1.00 10.94 185 VAL A C 1
ATOM 1418 O O . VAL A 1 205 ? 2.261 1.533 28.241 1.00 11.27 185 VAL A O 1
ATOM 1422 N N . CYS A 1 206 ? 1.888 1.214 26.065 1.00 10.23 186 CYS A N 1
ATOM 1423 C CA . CYS A 1 206 ? 2.649 -0.029 26.067 1.00 10.51 186 CYS A CA 1
ATOM 1424 C C . CYS A 1 206 ? 4.153 0.249 26.183 1.00 9.41 186 CYS A C 1
ATOM 1425 O O . CYS A 1 206 ? 4.621 1.348 25.865 1.00 9.71 186 CYS A O 1
ATOM 1428 N N . PRO A 1 207 ? 4.926 -0.749 26.627 1.00 9.28 187 PRO A N 1
ATOM 1429 C CA . PRO A 1 207 ? 6.378 -0.559 26.697 1.00 9.04 187 PRO A CA 1
ATOM 1430 C C . PRO A 1 207 ? 6.955 -0.109 25.364 1.00 8.07 187 PRO A C 1
ATOM 1431 O O . PRO A 1 207 ? 6.482 -0.531 24.298 1.00 8.03 187 PRO A O 1
ATOM 1435 N N . ALA A 1 208 ? 7.985 0.736 25.431 1.00 8.09 188 ALA A N 1
ATOM 1436 C CA . ALA A 1 208 ? 8.590 1.298 24.228 1.00 8.01 188 ALA A CA 1
ATOM 1437 C C . ALA A 1 208 ? 10.107 1.242 24.309 1.00 7.83 188 ALA A C 1
ATOM 1438 O O . ALA A 1 208 ? 10.713 1.652 25.306 1.00 9.63 188 ALA A O 1
ATOM 1440 N N . LEU A 1 209 ? 10.710 0.739 23.246 1.00 6.48 189 LEU A N 1
ATOM 1441 C CA . LEU A 1 209 ? 12.154 0.748 23.078 1.00 6.65 189 LEU A CA 1
ATOM 1442 C C . LEU A 1 209 ? 12.425 1.624 21.856 1.00 6.62 189 LEU A C 1
ATOM 1443 O O . LEU A 1 209 ? 12.149 1.225 20.725 1.00 7.04 189 LEU A O 1
ATOM 1448 N N . ILE A 1 210 ? 12.922 2.835 22.097 1.00 6.53 190 ILE A N 1
ATOM 1449 C CA . ILE A 1 210 ? 13.021 3.843 21.054 1.00 6.36 190 ILE A CA 1
ATOM 1450 C C . ILE A 1 210 ? 14.477 3.939 20.619 1.00 6.42 190 ILE A C 1
ATOM 1451 O O . ILE A 1 210 ? 15.322 4.407 21.382 1.00 8.54 190 ILE A O 1
ATOM 1456 N N . PHE A 1 211 ? 14.785 3.491 19.405 1.00 5.90 191 PHE A N 1
ATOM 1457 C CA . PHE A 1 211 ? 16.137 3.611 18.874 1.00 6.01 191 PHE A CA 1
ATOM 1458 C C . PHE A 1 211 ? 16.294 4.907 18.100 1.00 6.31 191 PHE A C 1
ATOM 1459 O O . PHE A 1 211 ? 15.419 5.306 17.328 1.00 6.50 191 PHE A O 1
ATOM 1467 N N . VAL A 1 212 ? 17.444 5.550 18.265 1.00 6.53 192 VAL A N 1
ATOM 1468 C CA . VAL A 1 212 ? 17.738 6.752 17.513 1.00 6.98 192 VAL A CA 1
ATOM 1469 C C . VAL A 1 212 ? 19.205 6.812 17.145 1.00 7.20 192 VAL A C 1
ATOM 1470 O O . VAL A 1 212 ? 20.083 6.574 17.976 1.00 8.70 192 V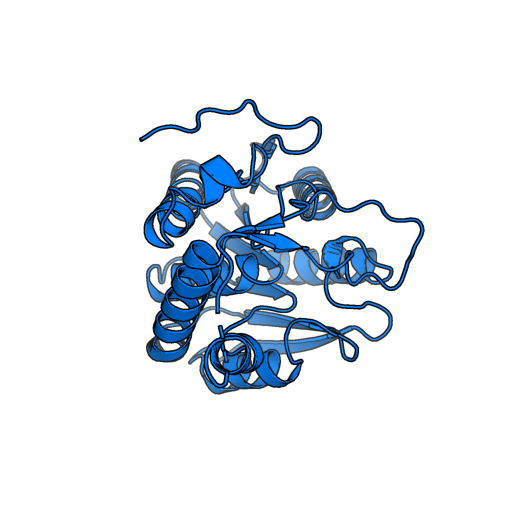AL A O 1
ATOM 1474 N N . SER A 1 213 ? 19.482 7.111 15.880 1.00 6.86 193 SER A N 1
ATOM 1475 C CA . SER A 1 213 ? 20.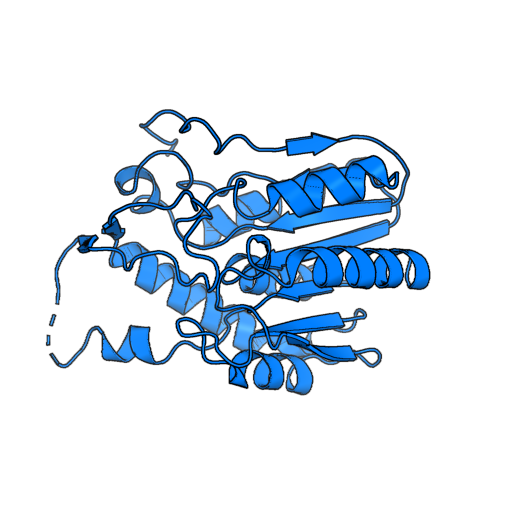868 7.334 15.464 1.00 8.01 193 SER A CA 1
ATOM 1476 C C . SER A 1 213 ? 21.287 8.761 15.758 1.00 9.04 193 SER A C 1
ATOM 1477 O O . SER A 1 213 ? 20.678 9.707 15.245 1.00 10.28 193 SER A O 1
ATOM 1480 N N . ASP A 1 214 ? 22.339 8.933 16.549 1.00 10.41 194 ASP A N 1
ATOM 1481 C CA . ASP A 1 214 ? 22.863 10.267 16.833 1.00 11.64 194 ASP A CA 1
ATOM 1482 C C . ASP A 1 214 ? 23.105 11.069 15.560 1.00 11.87 194 ASP A C 1
ATOM 1483 O O . ASP A 1 214 ? 22.869 12.284 15.509 1.00 13.16 194 ASP A O 1
ATOM 1488 N N . GLU A 1 215 ? 23.626 10.384 14.549 1.00 12.00 195 GLU A N 1
ATOM 1489 C CA . GLU A 1 215 ? 24.009 11.021 13.294 1.00 13.54 195 GLU A CA 1
ATOM 1490 C C . GLU A 1 215 ? 23.009 10.742 12.157 1.00 12.15 195 GLU A C 1
ATOM 1491 O O . GLU A 1 215 ? 23.391 10.623 10.984 1.00 15.22 195 GLU A O 1
ATOM 1497 N N . ASP A 1 216 ? 21.726 10.674 12.490 1.00 11.91 196 ASP A N 1
ATOM 1498 C CA . ASP A 1 216 ? 20.678 10.623 11.468 1.00 11.00 196 ASP A CA 1
ATOM 1499 C C . ASP A 1 216 ? 20.657 11.935 10.674 1.00 11.05 196 ASP A C 1
ATOM 1500 O O . ASP A 1 216 ? 20.502 13.004 11.263 1.00 13.99 196 ASP A O 1
ATOM 1505 N N . HIS A 1 217 ? 20.822 11.875 9.349 1.00 10.24 197 HIS A N 1
ATOM 1506 C CA . HIS A 1 217 ? 20.837 13.084 8.527 1.00 11.75 197 HIS A CA 1
ATOM 1507 C C . HIS A 1 217 ? 19.506 13.336 7.830 1.00 11.21 197 HIS A C 1
ATOM 1508 O O . HIS A 1 217 ? 19.399 14.252 7.006 1.00 13.45 197 HIS A O 1
ATOM 1515 N N . VAL A 1 218 ? 18.488 12.552 8.177 1.00 10.15 198 VAL A N 1
ATOM 1516 C CA . VAL A 1 218 ? 17.189 12.586 7.501 1.00 10.87 198 VAL A CA 1
ATOM 1517 C C . VAL A 1 218 ? 16.072 12.978 8.470 1.00 10.45 198 VAL A C 1
ATOM 1518 O O . VAL A 1 218 ? 15.324 13.932 8.230 1.00 12.44 198 VAL A O 1
ATOM 1522 N N . VAL A 1 219 ? 15.944 12.233 9.561 1.00 8.87 199 VAL A N 1
ATOM 1523 C CA . VAL A 1 219 ? 14.971 12.528 10.600 1.00 9.39 199 VAL A CA 1
ATOM 1524 C C . VAL A 1 219 ? 15.716 13.111 11.795 1.00 9.52 199 VAL A C 1
ATOM 1525 O O . VAL A 1 219 ? 16.570 12.441 12.388 1.00 10.09 199 VAL A O 1
ATOM 1529 N N . PRO A 1 220 ? 15.414 14.370 12.164 1.00 9.86 200 PRO A N 1
ATOM 1530 C CA . PRO A 1 220 ? 16.172 14.964 13.274 1.00 10.25 200 PRO A CA 1
ATOM 1531 C C . PRO A 1 220 ? 16.077 14.092 14.530 1.00 10.03 200 PRO A C 1
ATOM 1532 O O . PRO A 1 220 ? 14.983 13.661 14.904 1.00 9.64 200 PRO A O 1
ATOM 1536 N N . PRO A 1 221 ? 17.216 13.812 15.174 1.00 9.73 201 PRO A N 1
ATOM 1537 C CA . PRO A 1 221 ? 17.215 12.858 16.293 1.00 9.65 201 PRO A CA 1
ATOM 1538 C C . PRO A 1 221 ? 16.377 13.291 17.497 1.00 9.05 201 PRO A C 1
ATOM 1539 O O . PRO A 1 221 ? 15.996 12.413 18.272 1.00 9.50 201 PRO A O 1
ATOM 1543 N N . GLY A 1 222 ? 16.055 14.581 17.621 1.00 8.88 202 GLY A N 1
ATOM 1544 C CA . GLY A 1 222 ? 15.151 15.032 18.665 1.00 9.62 202 GLY A CA 1
ATOM 1545 C C . GLY A 1 222 ? 13.767 14.400 18.558 1.00 8.36 202 GLY A C 1
ATOM 1546 O O . GLY A 1 222 ? 13.018 14.410 19.539 1.00 9.13 202 GLY A O 1
ATOM 1547 N N . ASN A 1 223 ? 13.419 13.823 17.400 1.00 8.22 203 ASN A N 1
ATOM 1548 C CA . ASN A 1 223 ? 12.194 13.039 17.308 1.00 8.17 203 ASN A CA 1
ATOM 1549 C C . ASN A 1 223 ? 12.107 11.976 18.404 1.00 8.09 203 ASN A C 1
ATOM 1550 O O . ASN A 1 223 ? 11.008 11.696 18.894 1.00 8.28 203 ASN A O 1
ATOM 1555 N N . ALA A 1 224 ? 13.236 11.361 18.766 1.00 8.27 204 ALA A N 1
ATOM 1556 C CA . ALA A 1 224 ? 13.197 10.330 19.801 1.00 8.66 204 ALA A CA 1
ATOM 1557 C C . ALA A 1 224 ? 12.665 10.901 21.102 1.00 8.59 204 ALA A C 1
ATOM 1558 O O . ALA A 1 224 ? 11.942 10.234 21.835 1.00 8.69 204 ALA A O 1
ATOM 1560 N N . ASP A 1 225 ? 13.036 12.142 21.402 1.00 8.71 205 ASP A N 1
ATOM 1561 C CA . ASP A 1 225 ? 12.584 12.804 22.625 1.00 9.25 205 ASP A CA 1
ATOM 1562 C C . ASP A 1 225 ? 11.149 13.290 22.540 1.00 8.39 205 ASP A C 1
ATOM 1563 O O . ASP A 1 225 ? 10.441 13.286 23.547 1.00 9.13 205 ASP A O 1
ATOM 1568 N N . ILE A 1 226 ? 10.708 13.707 21.352 1.00 8.57 206 ILE A N 1
ATOM 1569 C CA . ILE A 1 226 ? 9.287 14.024 21.185 1.00 8.87 206 ILE A CA 1
ATOM 1570 C C . ILE A 1 226 ? 8.476 12.781 21.565 1.00 8.16 206 ILE A C 1
ATOM 1571 O O . ILE A 1 226 ? 7.469 12.859 22.285 1.00 8.86 206 ILE A O 1
ATOM 1576 N N . ILE A 1 227 ? 8.913 11.630 21.059 1.00 8.06 207 ILE A N 1
ATOM 1577 C CA . ILE A 1 227 ? 8.194 10.384 21.280 1.00 8.38 207 ILE A CA 1
ATOM 1578 C C . ILE A 1 227 ? 8.273 9.981 22.764 1.00 7.17 207 ILE A C 1
ATOM 1579 O O . ILE A 1 227 ? 7.252 9.705 23.403 1.00 9.16 207 ILE A O 1
ATOM 1584 N N . PHE A 1 228 ? 9.485 9.977 23.319 1.00 7.85 208 PHE A N 1
ATOM 1585 C CA . PHE A 1 228 ? 9.689 9.577 24.702 1.00 8.75 208 PHE A CA 1
ATOM 1586 C C . PHE A 1 228 ? 8.840 10.413 25.665 1.00 8.86 208 PHE A C 1
ATOM 1587 O O . PHE A 1 228 ? 8.218 9.871 26.592 1.00 10.34 208 PHE A O 1
ATOM 1595 N N . GLN A 1 229 ? 8.808 11.728 25.454 1.00 9.57 209 GLN A N 1
ATOM 1596 C CA . GLN A 1 229 ? 8.048 12.618 26.326 1.00 11.18 209 GLN A CA 1
ATOM 1597 C C . GLN A 1 229 ? 6.546 12.590 26.045 1.00 11.73 209 GLN A C 1
ATOM 1598 O O . GLN A 1 229 ? 5.734 12.844 26.943 1.00 13.76 209 GLN A O 1
ATOM 1604 N N . GLY A 1 230 ? 6.173 12.292 24.804 1.00 10.72 210 GLY A N 1
ATOM 1605 C CA . GLY A 1 230 ? 4.781 12.371 24.389 1.00 11.25 210 GLY A CA 1
ATOM 1606 C C . GLY A 1 230 ? 3.943 11.163 24.745 1.00 10.91 210 GLY A C 1
ATOM 1607 O O . GLY A 1 230 ? 2.762 11.295 25.031 1.00 11.73 210 GLY A O 1
ATOM 1608 N N . ILE A 1 231 ? 4.545 9.975 24.718 1.00 10.00 211 ILE A N 1
ATOM 1609 C CA . ILE A 1 231 ? 3.794 8.776 25.051 1.00 9.84 211 ILE A CA 1
ATOM 1610 C C . ILE A 1 231 ? 3.513 8.718 26.549 1.00 10.51 211 ILE A C 1
ATOM 1611 O O . ILE A 1 231 ? 4.210 9.343 27.350 1.00 12.50 211 ILE A O 1
ATOM 1616 N N . SER A 1 232 ? 2.471 7.977 26.911 1.00 11.27 212 SER A N 1
ATOM 1617 C CA . SER A 1 232 ? 2.069 7.839 28.309 1.00 12.69 212 SER A CA 1
ATOM 1618 C C . SER A 1 232 ? 2.667 6.597 28.983 1.00 11.66 212 SER A C 1
ATOM 1619 O O . SER A 1 232 ? 2.447 6.372 30.162 1.00 13.31 212 SER A O 1
ATOM 1622 N N . SER A 1 233 ? 3.446 5.814 28.242 1.00 12.39 213 SER A N 1
ATOM 1623 C CA . SER A 1 233 ? 4.064 4.592 28.755 1.00 11.60 213 SER A CA 1
ATOM 1624 C C . SER A 1 233 ? 4.926 4.804 29.993 1.00 12.00 213 SER A C 1
ATOM 1625 O O . SER A 1 233 ? 5.674 5.778 30.095 1.00 13.34 213 SER A O 1
ATOM 1628 N N . THR A 1 234 ? 4.817 3.872 30.934 1.00 13.26 214 THR A N 1
ATOM 1629 C CA . THR A 1 234 ? 5.668 3.862 32.113 1.00 14.05 214 THR A CA 1
ATOM 1630 C C . THR A 1 234 ? 6.991 3.122 31.876 1.00 13.82 214 THR A C 1
ATOM 1631 O O . THR A 1 234 ? 7.976 3.375 32.565 1.00 17.98 214 THR A O 1
ATOM 1635 N N . GLU A 1 235 ? 7.008 2.193 30.924 1.00 12.25 215 GLU A N 1
ATOM 1636 C CA A GLU A 1 235 ? 8.232 1.485 30.597 0.52 12.61 215 GLU A CA 1
ATOM 1637 C CA B GLU A 1 235 ? 8.216 1.457 30.584 0.48 12.56 215 GLU A CA 1
ATOM 1638 C C . GLU A 1 235 ? 8.706 1.975 29.240 1.00 11.41 215 GLU A C 1
ATOM 1639 O O . GLU A 1 235 ? 8.156 1.619 28.204 1.00 13.24 215 GLU A O 1
ATOM 1650 N N . LYS A 1 236 ? 9.724 2.830 29.253 1.00 10.41 216 LYS A N 1
ATOM 1651 C CA . LYS A 1 236 ? 10.180 3.447 28.016 1.00 10.04 216 LYS A CA 1
ATOM 1652 C C . LYS A 1 236 ? 11.652 3.780 28.159 1.00 9.53 216 LYS A C 1
ATOM 1653 O O . LYS A 1 236 ? 12.123 4.138 29.244 1.00 11.10 216 LYS A O 1
ATOM 1659 N N . GLU A 1 237 ? 12.379 3.669 27.062 1.00 9.69 217 GLU A N 1
ATOM 1660 C CA . GLU A 1 237 ? 13.786 4.054 27.045 1.00 10.46 217 GLU A CA 1
ATOM 1661 C C . GLU A 1 237 ? 14.194 4.451 25.646 1.00 8.90 217 GLU A C 1
ATOM 1662 O O . GLU A 1 237 ? 13.596 4.014 24.661 1.00 9.78 217 GLU A O 1
ATOM 1668 N N . ILE A 1 238 ? 15.224 5.286 25.577 1.00 9.10 218 ILE A N 1
ATOM 1669 C CA . ILE A 1 238 ? 15.859 5.640 24.325 1.00 8.90 218 ILE A CA 1
ATOM 1670 C C . ILE A 1 238 ? 17.213 4.948 24.267 1.00 9.28 218 ILE A C 1
ATOM 1671 O O . ILE A 1 238 ? 18.003 5.050 25.204 1.00 11.45 218 ILE A O 1
ATOM 1676 N N . VAL A 1 239 ? 17.469 4.236 23.181 1.00 8.67 219 VAL A N 1
ATOM 1677 C CA . VAL A 1 239 ? 18.772 3.642 22.932 1.00 9.06 219 VAL A CA 1
ATOM 1678 C C . VAL A 1 239 ? 19.425 4.381 21.773 1.00 8.95 219 VAL A C 1
ATOM 1679 O O . VAL A 1 239 ? 18.891 4.440 20.661 1.00 8.78 219 VAL A O 1
ATOM 1683 N N . ARG A 1 240 ? 20.568 4.980 22.059 1.00 9.81 220 ARG A N 1
ATOM 1684 C CA . ARG A 1 240 ? 21.281 5.775 21.070 1.00 11.61 220 ARG A CA 1
ATOM 1685 C C . ARG A 1 240 ? 22.211 4.889 20.278 1.00 10.97 220 ARG A C 1
ATOM 1686 O O . ARG A 1 240 ? 23.010 4.131 20.841 1.00 15.57 220 ARG A O 1
ATOM 1694 N N . LEU A 1 241 ? 22.125 4.999 18.963 1.00 9.37 221 LEU A N 1
ATOM 1695 C CA . LEU A 1 241 ? 22.983 4.251 18.060 1.00 9.98 221 LEU A CA 1
ATOM 1696 C C . LEU A 1 241 ? 24.066 5.204 17.593 1.00 9.96 221 LEU A C 1
ATOM 1697 O O . LEU A 1 241 ? 23.765 6.291 17.069 1.00 11.08 221 LEU A O 1
ATOM 1702 N N . ARG A 1 242 ? 25.318 4.828 17.820 1.00 9.53 222 ARG A N 1
ATOM 1703 C CA . ARG A 1 242 ? 26.431 5.734 17.591 1.00 10.97 222 ARG A CA 1
ATOM 1704 C C . ARG A 1 242 ? 27.226 5.381 16.342 1.00 10.59 222 ARG A C 1
ATOM 1705 O O . ARG A 1 242 ? 28.198 6.062 16.017 1.00 12.51 222 ARG A O 1
ATOM 1713 N N . ASN A 1 243 ? 26.822 4.327 15.639 1.00 9.85 223 ASN A N 1
ATOM 1714 C CA . ASN A 1 243 ? 27.579 3.864 14.484 1.00 9.98 223 ASN A CA 1
ATOM 1715 C C . ASN A 1 243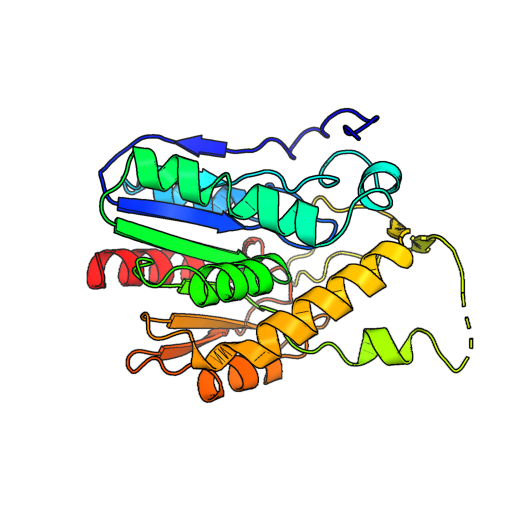 ? 26.688 3.626 13.265 1.00 10.27 223 ASN A C 1
ATOM 1716 O O . ASN A 1 243 ? 26.964 2.775 12.429 1.00 11.83 223 ASN A O 1
ATOM 1721 N N . SER A 1 244 ? 25.630 4.420 13.159 1.00 9.24 224 SER A N 1
ATOM 1722 C CA . SER A 1 244 ? 24.660 4.275 12.084 1.00 9.32 224 SER A CA 1
ATOM 1723 C C . SER A 1 244 ? 24.129 5.634 11.708 1.00 8.89 224 SER A C 1
ATOM 1724 O O . SER A 1 244 ? 24.101 6.552 12.535 1.00 9.79 224 SER A O 1
ATOM 1727 N N . TYR A 1 245 ? 23.690 5.757 10.465 1.00 8.31 225 TYR A N 1
ATOM 1728 C CA . TYR A 1 245 ? 22.945 6.941 10.069 1.00 8.67 225 TYR A CA 1
ATOM 1729 C C . TYR A 1 245 ? 21.448 6.568 10.045 1.00 7.79 225 TYR A C 1
ATOM 1730 O O . TYR A 1 245 ? 20.998 5.732 10.839 1.00 8.18 225 TYR A O 1
ATOM 1739 N N . HIS A 1 246 ? 20.655 7.189 9.174 1.00 7.46 226 HIS A N 1
ATOM 1740 C CA . HIS A 1 246 ? 19.214 6.991 9.227 1.00 7.51 226 HIS A CA 1
ATOM 1741 C C . HIS A 1 246 ? 18.758 5.547 9.046 1.00 7.60 226 HIS A C 1
ATOM 1742 O O . HIS A 1 246 ? 17.879 5.073 9.788 1.00 7.34 226 HIS A O 1
ATOM 1749 N N . VAL A 1 247 ? 19.333 4.843 8.076 1.00 7.56 227 VAL A N 1
ATOM 1750 C CA . VAL A 1 247 ? 18.831 3.521 7.706 1.00 7.71 227 VAL A CA 1
ATOM 1751 C C . VAL A 1 247 ? 19.481 2.466 8.594 1.00 7.75 227 VAL A C 1
ATOM 1752 O O . VAL A 1 247 ? 20.242 1.588 8.154 1.00 8.19 227 VAL A O 1
ATOM 1756 N N . ALA A 1 248 ? 19.166 2.558 9.888 1.00 7.26 228 ALA A N 1
ATOM 1757 C CA . ALA A 1 248 ? 19.978 1.890 10.889 1.00 7.80 228 ALA A CA 1
ATOM 1758 C C . ALA A 1 248 ? 19.830 0.380 10.835 1.00 7.73 228 ALA A C 1
ATOM 1759 O O . ALA A 1 248 ? 20.725 -0.357 11.249 1.00 8.58 228 ALA A O 1
ATOM 1761 N N . THR A 1 249 ? 18.684 -0.094 10.358 1.00 7.21 229 THR A N 1
ATOM 1762 C CA . THR A 1 249 ? 18.411 -1.520 10.292 1.00 7.64 229 THR A CA 1
ATOM 1763 C C . THR A 1 249 ? 19.346 -2.259 9.336 1.00 8.01 229 THR A C 1
ATOM 1764 O O . THR A 1 249 ? 19.463 -3.473 9.452 1.00 9.96 229 THR A O 1
ATOM 1768 N N . LEU A 1 250 ? 19.966 -1.541 8.391 1.00 8.10 230 LEU A N 1
ATOM 1769 C CA . LEU A 1 250 ? 20.916 -2.138 7.456 1.00 8.76 230 LEU A CA 1
ATOM 1770 C C . LEU A 1 250 ? 22.344 -1.706 7.742 1.00 9.65 230 LEU A C 1
ATOM 1771 O O . LEU A 1 250 ? 23.264 -2.137 7.052 1.00 11.05 230 LEU A O 1
ATOM 1776 N N . ASP A 1 251 ? 22.520 -0.835 8.730 1.00 9.24 231 ASP A N 1
ATOM 1777 C CA . ASP A 1 251 ? 23.796 -0.186 8.998 1.00 9.53 231 ASP A CA 1
ATOM 1778 C C . ASP A 1 251 ? 24.591 -0.956 10.078 1.00 9.43 231 ASP A C 1
ATOM 1779 O O . ASP A 1 251 ? 24.195 -2.047 10.502 1.00 9.74 231 ASP A O 1
ATOM 1784 N N . TYR A 1 252 ? 25.710 -0.396 10.527 1.00 9.94 232 TYR A N 1
ATOM 1785 C CA . TYR A 1 252 ? 26.610 -1.137 11.402 1.00 9.74 232 TYR A CA 1
ATOM 1786 C C . TYR A 1 252 ? 25.969 -1.571 12.717 1.00 10.71 232 TYR A C 1
ATOM 1787 O O . TYR A 1 252 ? 26.372 -2.595 13.289 1.00 12.35 232 TYR A O 1
ATOM 1796 N N . ASP A 1 253 ? 24.969 -0.826 13.197 1.00 10.08 233 ASP A N 1
ATOM 1797 C CA . ASP A 1 253 ? 24.346 -1.173 14.482 1.00 11.06 233 ASP A CA 1
ATOM 1798 C C . ASP A 1 253 ? 23.247 -2.233 14.361 1.00 10.51 233 ASP A C 1
ATOM 1799 O O . ASP A 1 253 ? 22.611 -2.572 15.347 1.00 11.68 233 ASP A O 1
ATOM 1804 N N . GLN A 1 254 ? 23.040 -2.774 13.167 1.00 9.73 234 GLN A N 1
ATOM 1805 C CA . GLN A 1 254 ? 22.056 -3.835 12.983 1.00 10.32 234 GLN A CA 1
ATOM 1806 C C . GLN A 1 254 ? 22.078 -4.945 14.056 1.00 10.76 234 GLN A C 1
ATOM 1807 O O . GLN A 1 254 ? 21.031 -5.285 14.597 1.00 10.53 234 GLN A O 1
ATOM 1813 N N . PRO A 1 255 ? 23.258 -5.539 14.348 1.00 12.63 235 PRO A N 1
ATOM 1814 C CA . PRO A 1 255 ? 23.229 -6.639 15.325 1.00 14.93 235 PRO A CA 1
ATOM 1815 C C . PRO A 1 255 ? 22.710 -6.202 16.693 1.00 13.36 235 PRO A C 1
ATOM 1816 O O . PRO A 1 255 ? 22.045 -6.995 17.350 1.00 13.60 235 PRO A O 1
ATOM 1820 N N . MET A 1 256 ? 23.014 -4.978 17.114 1.00 14.17 236 MET A N 1
ATOM 1821 C CA . MET A 1 256 ? 22.549 -4.453 18.395 1.00 15.14 236 MET A CA 1
ATOM 1822 C C . MET A 1 256 ? 21.035 -4.230 18.390 1.00 11.23 236 MET A C 1
ATOM 1823 O O . MET A 1 256 ? 20.354 -4.511 19.372 1.00 11.60 236 MET A O 1
ATOM 1828 N N . ILE A 1 257 ? 20.512 -3.694 17.292 1.00 9.68 237 ILE A N 1
ATOM 1829 C CA . ILE A 1 257 ? 19.074 -3.535 17.163 1.00 9.00 237 ILE A CA 1
ATOM 1830 C C . ILE A 1 257 ? 18.399 -4.890 17.313 1.00 8.00 237 ILE A C 1
ATOM 1831 O O . ILE A 1 257 ? 17.429 -5.017 18.064 1.00 7.81 237 ILE A O 1
ATOM 1836 N N . ILE A 1 258 ? 18.899 -5.897 16.599 1.00 7.95 238 ILE A N 1
ATOM 1837 C CA . ILE A 1 258 ? 18.284 -7.219 16.650 1.00 8.08 238 ILE A CA 1
ATOM 1838 C C . ILE A 1 258 ? 18.368 -7.802 18.064 1.00 8.37 238 ILE A C 1
ATOM 1839 O O . ILE A 1 258 ? 17.378 -8.309 18.606 1.00 8.65 238 ILE A O 1
ATOM 1844 N N . GLU A 1 259 ? 19.554 -7.737 18.668 1.00 9.35 239 GLU A N 1
ATOM 1845 C CA . GLU A 1 259 ? 19.744 -8.359 19.980 1.00 10.47 239 GLU A CA 1
ATOM 1846 C C . GLU A 1 259 ? 18.886 -7.679 21.053 1.00 9.78 239 GLU A C 1
ATOM 1847 O O . GLU A 1 259 ? 18.219 -8.343 21.864 1.00 10.00 239 GLU A O 1
ATOM 1853 N N . ARG A 1 260 ? 18.906 -6.351 21.077 1.00 9.44 240 ARG A N 1
ATOM 1854 C CA . ARG A 1 260 ? 18.133 -5.639 22.086 1.00 9.01 240 ARG A CA 1
ATOM 1855 C C . ARG A 1 260 ? 16.629 -5.792 21.865 1.00 8.20 240 ARG A C 1
ATOM 1856 O O . ARG A 1 260 ? 15.865 -5.877 22.826 1.00 8.44 240 ARG A O 1
ATOM 1864 N N . SER A 1 261 ? 16.196 -5.835 20.607 1.00 7.58 241 SER A N 1
ATOM 1865 C CA . SER A 1 261 ? 14.783 -6.051 20.318 1.00 7.02 241 SER A CA 1
ATOM 1866 C C . SER A 1 261 ? 14.344 -7.438 20.796 1.00 7.08 241 SER A C 1
ATOM 1867 O O . SER A 1 261 ? 13.290 -7.568 21.421 1.00 7.73 241 SER A O 1
ATOM 1870 N N . LEU A 1 262 ? 15.148 -8.470 20.528 1.00 7.45 242 LEU A N 1
ATOM 1871 C CA . LEU A 1 262 ? 14.815 -9.814 20.994 1.00 8.76 242 LEU A CA 1
ATOM 1872 C C . LEU A 1 262 ? 14.704 -9.849 22.517 1.00 8.75 242 LEU A C 1
ATOM 1873 O O . LEU A 1 262 ? 13.820 -10.520 23.062 1.00 9.85 242 LEU A O 1
ATOM 1878 N N . GLU A 1 263 ? 15.587 -9.137 23.216 1.00 8.89 243 GLU A N 1
ATOM 1879 C CA . GLU A 1 263 ? 15.511 -9.107 24.676 1.00 10.01 243 GLU A CA 1
ATOM 1880 C C . GLU A 1 263 ? 14.215 -8.449 25.144 1.00 8.86 243 GLU A C 1
ATOM 1881 O O . GLU A 1 263 ? 13.587 -8.891 26.118 1.00 9.64 243 GLU A O 1
ATOM 1887 N N . PHE A 1 264 ? 13.828 -7.378 24.456 1.00 8.58 244 PHE A N 1
ATOM 1888 C CA . PHE A 1 264 ? 12.602 -6.660 24.762 1.00 8.56 244 PHE A CA 1
ATOM 1889 C C . PHE A 1 264 ? 11.369 -7.534 24.534 1.00 7.77 244 PHE A C 1
ATOM 1890 O O . PHE A 1 264 ? 10.471 -7.552 25.372 1.00 8.59 244 PHE A O 1
ATOM 1898 N N . PHE A 1 265 ? 11.315 -8.243 23.408 1.00 7.82 245 PHE A N 1
ATOM 1899 C CA . PHE A 1 265 ? 10.161 -9.095 23.152 1.00 8.44 245 PHE A CA 1
ATOM 1900 C C . PHE A 1 265 ? 10.025 -10.150 24.254 1.00 9.29 245 PHE A C 1
ATOM 1901 O O . PHE A 1 265 ? 8.926 -10.421 24.723 1.00 10.18 245 PHE A O 1
ATOM 1909 N N . ALA A 1 266 ? 11.134 -10.770 24.639 1.00 9.45 246 ALA A N 1
ATOM 1910 C CA . ALA A 1 266 ? 11.071 -11.844 25.616 1.00 10.80 246 ALA A CA 1
ATOM 1911 C C . ALA A 1 266 ? 10.594 -11.307 26.958 1.00 10.95 246 ALA A C 1
ATOM 1912 O O . ALA A 1 266 ? 9.795 -11.947 27.641 1.00 12.50 246 ALA A O 1
ATOM 1914 N N . LYS A 1 267 ? 11.082 -10.133 27.332 1.00 10.88 247 LYS A N 1
ATOM 1915 C CA . LYS A 1 267 ? 10.746 -9.564 28.626 1.00 12.17 247 LYS A CA 1
ATOM 1916 C C . LYS A 1 267 ? 9.267 -9.236 28.743 1.00 12.14 247 LYS A C 1
ATOM 1917 O O . LYS A 1 267 ? 8.660 -9.415 29.799 1.00 15.45 247 LYS A O 1
ATOM 1923 N N . HIS A 1 268 ? 8.675 -8.769 27.655 1.00 10.94 248 HIS A N 1
ATOM 1924 C CA . HIS A 1 268 ? 7.302 -8.282 27.702 1.00 12.41 248 HIS A CA 1
ATOM 1925 C C . HIS A 1 268 ? 6.248 -9.257 27.212 1.00 13.85 248 HIS A C 1
ATOM 1926 O O . HIS A 1 268 ? 5.059 -9.018 27.377 1.00 18.74 248 HIS A O 1
ATOM 1933 N N . ALA A 1 269 ? 6.661 -10.364 26.621 1.00 13.37 249 ALA A N 1
ATOM 1934 C CA . ALA A 1 269 ? 5.684 -11.313 26.084 1.00 15.12 249 ALA A CA 1
ATOM 1935 C C . ALA A 1 269 ? 4.750 -11.913 27.132 1.00 21.02 249 ALA A C 1
ATOM 1936 O O . ALA A 1 269 ? 5.182 -12.235 28.226 1.00 21.58 249 ALA A O 1
#